Protein AF-A0A9P0JGW0-F1 (afdb_monomer)

Radius of gyration: 42.14 Å; Cα contacts (8 Å, |Δi|>4): 45; chains: 1; bounding box: 83×79×121 Å

Secondary structure (DSSP, 8-state):
-HHHHHHHHHHHHHHHHHHHHHHHHHHHHHHHHHHHHHHHHHHHHHHHHHHHHHHHHHHHHHHHHHHHHHHHHHHHHHHTT---------------------------HHHHHHHHHHHHHHHHHHHHHHHHHTHHHHHHHHTSPPPP-------HHHHHHHHHHHHHHHHHHHHHH------GGGSPTT-HHHHHHHHHHHHHHHHHHHHHHHHHHHHHHHHHHHHHSTTSEEE-SS-EEE-HHHHHHHH--SPP--------GGGS-TT-----------HHHHHHHHHHHH-

Nearest PDB structures (foldseek):
  6znl-assembly1_Z  TM=7.408E-01  e=7.558E-07  Sus scrofa
  8ptk-assembly1_T  TM=5.689E-01  e=4.747E-07  Sus scrofa
  6zmw-assembly1_y  TM=1.359E-01  e=2.879E+00  Homo sapiens

Organism: Acanthoscelides obtectus (NCBI:txid200917)

Foldseek 3Di:
DVVVVVVVVVVVVVVVVVVVVVVVVVVVVVVVVVVVVVVVVVVVVVVVVVVVVVVVVVVVVVVVVVVVVVVVVVVVVVVVPDDDDDDDDDDDDDDDDDDDDPPPPPCDVVVVVVVVVVVVVVVVVVVVVVCVVCVVVVVVVVPDDDDDDDDPDDDVLVVVLVVLVVVLVVLVVCLVVDDDDQPPVPDDPPCVVVSVVVVVVVSVVSVVVSVVSVVVSVVVVLQVVQVPDVPQWDDDPPDIDGDPVNVVCVVPVDQDQPDDDDDDPVPDDPPDDDDDDDDDDDPVVVVVVVVVVVD

Solvent-accessible surface area (backbone atoms only — not comparable to full-atom values): 18185 Å² total; per-residue (Å²): 123,62,72,65,49,54,53,49,51,52,51,50,53,51,53,51,52,55,48,51,54,49,50,52,53,49,51,52,50,49,51,54,50,52,51,50,50,55,52,50,51,51,56,50,51,56,51,50,52,50,52,51,50,51,50,55,50,52,52,50,53,51,49,51,52,55,50,53,50,53,53,51,54,55,53,54,62,63,66,68,74,65,92,78,89,82,86,80,88,83,88,80,83,87,88,82,91,83,91,85,74,86,77,78,70,70,82,47,69,65,57,56,52,48,52,54,49,50,51,51,51,50,51,51,52,53,50,52,52,52,49,60,73,42,38,67,61,49,52,58,55,67,73,47,81,81,78,85,83,85,77,87,72,85,52,66,70,57,53,50,52,51,50,53,51,51,52,51,51,49,52,51,49,50,59,74,71,50,87,81,76,74,70,66,91,77,49,60,91,91,44,57,69,58,49,50,54,49,47,55,49,52,51,51,51,50,52,50,52,52,50,50,53,50,54,53,50,52,51,52,52,52,54,55,51,34,72,70,37,83,86,24,52,43,87,50,100,88,54,77,41,65,30,74,66,42,54,49,50,70,73,56,76,64,88,78,88,87,80,84,84,86,78,65,75,86,79,49,63,98,87,66,77,95,73,92,76,90,80,88,71,55,71,70,58,48,51,51,51,52,54,66,72,74,106

Sequence (295 aa):
MTIRKELAEKKLGNVNKDYELTIEKLQRKLEEAHNNYKKKEKEFEETLDHLQTDIDSLENEKGEMKEKLKLLSKKAQIEVSLPKSISGSQLSSLQSIGPTLPAVVKDSPLLMQEIDNLKRLFHQERNERIKLQNQKVKEQLDTLTPLPSFKNDRDEVLENLFKEGATLKKEILSALTKSSFPPMYKVKPGNGAEAWRRHFLEERDRILSLKLKAVQFQAKVAAETIKRKRGGKIEADFTIFPTKEMAKALTETKSVKVGYLKIPKSCLPTNEKPRIVNLELDFENLQKILKTLLQ

Structure (mmCIF, N/CA/C/O backbone):
data_AF-A0A9P0JGW0-F1
#
_entry.id   AF-A0A9P0JGW0-F1
#
loop_
_atom_site.group_PDB
_atom_site.id
_atom_site.type_symbol
_atom_site.label_atom_id
_atom_site.label_alt_id
_atom_site.label_comp_id
_atom_site.label_asym_id
_atom_site.label_entity_id
_atom_site.label_seq_id
_atom_site.pdbx_PDB_ins_code
_atom_site.Cartn_x
_atom_site.Cartn_y
_atom_site.Cartn_z
_atom_site.occupancy
_atom_site.B_iso_or_equiv
_atom_site.auth_seq_id
_atom_site.auth_comp_id
_atom_site.auth_asym_id
_atom_site.auth_atom_id
_atom_site.pdbx_PDB_model_num
ATOM 1 N N . MET A 1 1 ? 5.425 49.036 -23.390 1.00 60.50 1 MET A N 1
ATOM 2 C CA . MET A 1 1 ? 5.816 47.829 -22.617 1.00 60.50 1 MET A CA 1
ATOM 3 C C . MET A 1 1 ? 5.985 48.077 -21.110 1.00 60.50 1 MET A C 1
ATOM 5 O O . MET A 1 1 ? 6.085 47.111 -20.370 1.00 60.50 1 MET A O 1
ATOM 9 N N . THR A 1 2 ? 5.944 49.323 -20.629 1.00 66.81 2 THR A N 1
ATOM 10 C CA . THR A 1 2 ? 6.126 49.713 -19.214 1.00 66.81 2 THR A CA 1
ATOM 11 C C . THR A 1 2 ? 4.948 49.344 -18.303 1.00 66.81 2 THR A C 1
ATOM 13 O O . THR A 1 2 ? 5.150 48.704 -17.281 1.00 66.81 2 THR A O 1
ATOM 16 N N . ILE A 1 3 ? 3.708 49.591 -18.733 1.00 72.31 3 ILE A N 1
ATOM 17 C CA . ILE A 1 3 ? 2.492 49.337 -17.926 1.00 72.31 3 ILE A CA 1
ATOM 18 C C . ILE A 1 3 ? 2.330 47.852 -17.543 1.00 72.31 3 ILE A C 1
ATOM 20 O O . ILE A 1 3 ? 1.896 47.511 -16.445 1.00 72.31 3 ILE A O 1
ATOM 24 N N . ARG A 1 4 ? 2.702 46.931 -18.443 1.00 76.75 4 ARG A N 1
ATOM 25 C CA . ARG A 1 4 ? 2.646 45.484 -18.162 1.00 76.75 4 ARG A CA 1
ATOM 26 C C . ARG A 1 4 ? 3.710 45.051 -17.149 1.00 76.75 4 ARG A C 1
ATOM 28 O O . ARG A 1 4 ? 3.446 44.143 -16.367 1.00 76.75 4 ARG A O 1
ATOM 35 N N . LYS A 1 5 ? 4.877 45.702 -17.163 1.00 82.19 5 LYS A N 1
ATOM 36 C CA . LYS A 1 5 ? 5.959 45.481 -16.197 1.00 82.19 5 LYS A CA 1
ATOM 37 C C . LYS A 1 5 ? 5.552 45.990 -14.811 1.00 82.19 5 LYS A C 1
ATOM 39 O O . LYS A 1 5 ? 5.624 45.225 -13.860 1.00 82.19 5 LYS A O 1
ATOM 44 N N . GLU A 1 6 ? 5.001 47.198 -14.719 1.00 80.06 6 GLU A N 1
ATOM 45 C CA . GLU A 1 6 ? 4.502 47.771 -13.457 1.00 80.06 6 GLU A CA 1
ATOM 46 C C . GLU A 1 6 ? 3.375 46.930 -12.832 1.00 80.06 6 GLU A C 1
ATOM 48 O O . GLU A 1 6 ? 3.353 46.703 -11.623 1.00 80.06 6 GLU A O 1
ATOM 53 N N . LEU A 1 7 ? 2.454 46.396 -13.646 1.00 84.62 7 LEU A N 1
ATOM 54 C CA . LEU A 1 7 ? 1.398 45.505 -13.154 1.00 84.62 7 LEU A CA 1
ATOM 55 C C . LEU A 1 7 ? 1.961 44.175 -12.629 1.00 84.62 7 LEU A C 1
ATOM 57 O O . LEU A 1 7 ? 1.452 43.640 -11.643 1.00 84.62 7 LEU A O 1
ATOM 61 N N . ALA A 1 8 ? 2.993 43.634 -13.283 1.00 83.12 8 ALA A N 1
ATOM 62 C CA . ALA A 1 8 ? 3.671 42.423 -12.834 1.00 83.12 8 ALA A CA 1
ATOM 63 C C . ALA A 1 8 ? 4.448 42.663 -11.530 1.00 83.12 8 ALA A C 1
ATOM 65 O O . ALA A 1 8 ? 4.333 41.858 -10.610 1.00 83.12 8 ALA A O 1
ATOM 66 N N . GLU A 1 9 ? 5.151 43.791 -11.409 1.00 86.06 9 GLU A N 1
ATOM 67 C CA . GLU A 1 9 ? 5.861 44.196 -10.188 1.00 86.06 9 GLU A CA 1
ATOM 68 C C . GLU A 1 9 ? 4.894 44.424 -9.019 1.00 86.06 9 GLU A C 1
ATOM 70 O O . GLU A 1 9 ? 5.131 43.931 -7.918 1.00 86.06 9 GLU A O 1
ATOM 75 N N . LYS A 1 10 ? 3.745 45.070 -9.257 1.00 89.94 10 LYS A N 1
ATOM 76 C CA . LYS A 1 10 ? 2.705 45.247 -8.232 1.00 89.94 10 LYS A CA 1
ATOM 77 C C . LYS A 1 10 ? 2.092 43.916 -7.787 1.00 89.94 10 LYS A C 1
ATOM 79 O O . LYS A 1 10 ? 1.864 43.716 -6.596 1.00 89.94 10 LYS A O 1
ATOM 84 N N . LYS A 1 11 ? 1.836 42.990 -8.721 1.00 89.56 11 LYS A N 1
ATOM 85 C CA . LYS A 1 11 ? 1.359 41.636 -8.388 1.00 89.56 11 LYS A CA 1
ATOM 86 C C . LYS A 1 11 ? 2.400 40.860 -7.586 1.00 89.56 11 LYS A C 1
ATOM 88 O O . LYS A 1 11 ? 2.036 40.239 -6.595 1.00 89.56 11 LYS A O 1
ATOM 93 N N . LEU A 1 12 ? 3.671 40.935 -7.975 1.00 89.69 12 LEU A N 1
ATOM 94 C CA . LEU A 1 12 ? 4.770 40.303 -7.250 1.00 89.69 12 LEU A CA 1
ATOM 95 C C . LEU A 1 12 ? 4.908 40.876 -5.833 1.00 89.69 12 LEU A C 1
ATOM 97 O O . LEU A 1 12 ? 5.027 40.113 -4.881 1.00 89.69 12 LEU A O 1
ATOM 101 N N . GLY A 1 13 ? 4.808 42.199 -5.680 1.00 90.38 13 GLY A N 1
ATOM 102 C CA . GLY A 1 13 ? 4.841 42.863 -4.377 1.00 90.38 13 GLY A CA 1
ATOM 103 C C . GLY A 1 13 ? 3.677 42.466 -3.466 1.00 90.38 13 GLY A C 1
ATOM 104 O O . GLY A 1 13 ? 3.885 42.250 -2.276 1.00 90.38 13 GLY A O 1
ATOM 105 N N . ASN A 1 14 ? 2.464 42.318 -4.009 1.00 91.00 14 ASN A N 1
ATOM 106 C CA . ASN A 1 14 ? 1.316 41.830 -3.238 1.00 91.00 14 ASN A CA 1
ATOM 107 C C . ASN A 1 14 ? 1.497 40.369 -2.811 1.00 91.00 14 ASN A C 1
ATOM 109 O O . ASN A 1 14 ? 1.306 40.052 -1.645 1.00 91.00 14 ASN A O 1
ATOM 113 N N . VAL A 1 15 ? 1.935 39.506 -3.731 1.00 91.56 15 VAL A N 1
ATOM 114 C CA . VAL A 1 15 ? 2.208 38.095 -3.431 1.00 91.56 15 VAL A CA 1
ATOM 115 C C . VAL A 1 15 ? 3.302 37.959 -2.365 1.00 91.56 15 VAL A C 1
ATOM 117 O O . VAL A 1 15 ? 3.180 37.124 -1.475 1.00 91.56 15 VAL A O 1
ATOM 120 N N . ASN A 1 16 ? 4.339 38.801 -2.399 1.00 92.69 16 ASN A N 1
ATOM 121 C CA . ASN A 1 16 ? 5.388 38.789 -1.379 1.00 92.69 16 ASN A CA 1
ATOM 122 C C . ASN A 1 16 ? 4.851 39.177 0.009 1.00 92.69 16 ASN A C 1
ATOM 124 O O . ASN A 1 16 ? 5.151 38.502 0.987 1.00 92.69 16 ASN A O 1
ATOM 128 N N . LYS A 1 17 ? 3.992 40.202 0.087 1.00 95.25 17 LYS A N 1
ATOM 129 C CA . LYS A 1 17 ? 3.321 40.592 1.340 1.00 95.25 17 LYS A CA 1
ATOM 130 C C . LYS A 1 17 ? 2.411 39.487 1.878 1.00 95.25 17 LYS A C 1
ATOM 132 O O . LYS A 1 17 ? 2.403 39.233 3.078 1.00 95.25 17 LYS A O 1
ATOM 137 N N . ASP A 1 18 ? 1.672 38.805 1.004 1.00 94.06 18 ASP A N 1
ATOM 138 C CA . ASP A 1 18 ? 0.819 37.679 1.401 1.00 94.06 18 ASP A CA 1
ATOM 139 C C . ASP A 1 18 ? 1.652 36.509 1.954 1.00 94.06 18 ASP A C 1
ATOM 141 O O . ASP A 1 18 ? 1.255 35.865 2.933 1.00 94.06 18 ASP A O 1
ATOM 145 N N . TYR A 1 19 ? 2.832 36.256 1.374 1.00 95.44 19 TYR A N 1
ATOM 146 C CA . TYR A 1 19 ? 3.777 35.276 1.910 1.00 95.44 19 TYR A CA 1
ATOM 147 C C . TYR A 1 19 ? 4.349 35.699 3.263 1.00 95.44 19 TYR A C 1
ATOM 149 O O . TYR A 1 19 ? 4.350 34.877 4.177 1.00 95.44 19 TYR A O 1
ATOM 157 N N . GLU A 1 20 ? 4.762 36.956 3.432 1.00 95.50 20 GLU A N 1
ATOM 158 C CA . GLU A 1 20 ? 5.252 37.481 4.717 1.00 95.50 20 GLU A CA 1
ATOM 159 C C . GLU A 1 20 ? 4.193 37.343 5.824 1.00 95.50 20 GLU A C 1
ATOM 161 O O . GLU A 1 20 ? 4.477 36.777 6.879 1.00 95.50 20 GLU A O 1
ATOM 166 N N . LEU A 1 21 ? 2.938 37.719 5.550 1.00 95.19 21 LEU A N 1
ATOM 167 C CA . LEU A 1 21 ? 1.820 37.547 6.489 1.00 95.19 21 LEU A CA 1
ATOM 168 C C . LEU A 1 21 ? 1.542 36.075 6.821 1.00 95.19 21 LEU A C 1
ATOM 170 O O . LEU A 1 21 ? 1.105 35.739 7.925 1.00 95.19 21 LEU A O 1
ATOM 174 N N . THR A 1 22 ? 1.746 35.176 5.859 1.00 95.44 22 THR A N 1
ATOM 175 C CA . THR A 1 22 ? 1.568 33.736 6.077 1.00 95.44 22 THR A CA 1
ATOM 176 C C . THR A 1 22 ? 2.695 33.172 6.936 1.00 95.44 22 THR A C 1
ATOM 178 O O . THR A 1 22 ? 2.426 32.375 7.835 1.00 95.44 22 THR A O 1
ATOM 181 N N . ILE A 1 23 ? 3.934 33.610 6.704 1.00 96.50 23 ILE A N 1
ATOM 182 C CA . ILE A 1 23 ? 5.100 33.243 7.513 1.00 96.50 23 ILE A CA 1
ATOM 183 C C . ILE A 1 23 ? 4.896 33.701 8.957 1.00 96.50 23 ILE A C 1
ATOM 185 O O . ILE A 1 23 ? 5.041 32.886 9.863 1.00 96.50 23 ILE A O 1
ATOM 189 N N . GLU A 1 24 ? 4.470 34.944 9.176 1.00 96.75 24 GLU A N 1
ATOM 190 C CA . GLU A 1 24 ? 4.214 35.482 10.517 1.00 96.75 24 GLU A CA 1
ATOM 191 C C . GLU A 1 24 ? 3.112 34.692 11.249 1.00 96.75 24 GLU A C 1
ATOM 193 O O . GLU A 1 24 ? 3.273 34.282 12.400 1.00 96.75 24 GLU A O 1
ATOM 198 N N . LYS A 1 25 ? 2.009 34.363 10.559 1.00 96.69 25 LYS A N 1
ATOM 199 C CA . LYS A 1 25 ? 0.947 33.504 11.119 1.00 96.69 25 LYS A CA 1
ATOM 200 C C . LYS A 1 25 ? 1.446 32.104 11.468 1.00 96.69 25 LYS A C 1
ATOM 202 O O . LYS A 1 25 ? 1.011 31.539 12.472 1.00 96.69 25 LYS A O 1
ATOM 207 N N . LEU A 1 26 ? 2.304 31.519 10.633 1.00 94.69 26 LEU A N 1
ATOM 208 C CA . LEU A 1 26 ? 2.885 30.202 10.888 1.00 94.69 26 LEU A CA 1
ATOM 209 C C . LEU A 1 26 ? 3.859 30.243 12.067 1.00 94.69 26 LEU A C 1
ATOM 211 O O . LEU A 1 26 ? 3.804 29.349 12.907 1.00 94.69 26 LEU A O 1
ATOM 215 N N . GLN A 1 27 ? 4.678 31.289 12.176 1.00 96.06 27 GLN A N 1
ATOM 216 C CA . GLN A 1 27 ? 5.569 31.507 13.316 1.00 96.06 27 GLN A CA 1
ATOM 217 C C . GLN A 1 27 ? 4.780 31.643 14.620 1.00 96.06 27 GLN A C 1
ATOM 219 O O . GLN A 1 27 ? 5.085 30.940 15.581 1.00 96.06 27 GLN A O 1
ATOM 224 N N . ARG A 1 28 ? 3.698 32.434 14.633 1.00 96.69 28 ARG A N 1
ATOM 225 C CA . ARG A 1 28 ? 2.843 32.573 15.821 1.00 96.69 28 ARG A CA 1
ATOM 226 C C . ARG A 1 28 ? 2.204 31.248 16.236 1.00 96.69 28 ARG A C 1
ATOM 228 O O . ARG A 1 28 ? 2.213 30.899 17.409 1.00 96.69 28 ARG A O 1
ATOM 235 N N . LYS A 1 29 ? 1.693 30.469 15.274 1.00 95.94 29 LYS A N 1
ATOM 236 C CA . LYS A 1 29 ? 1.138 29.131 15.548 1.00 95.94 29 LYS A CA 1
ATOM 237 C C . LYS A 1 29 ? 2.186 28.159 16.086 1.00 95.94 29 LYS A C 1
ATOM 239 O O . LYS A 1 29 ? 1.859 27.329 16.929 1.00 95.94 29 LYS A O 1
ATOM 244 N N . LEU A 1 30 ? 3.419 28.240 15.588 1.00 95.56 30 LEU A N 1
ATOM 245 C CA . LEU A 1 30 ? 4.530 27.422 16.068 1.00 95.56 30 LEU A CA 1
ATOM 246 C C . LEU A 1 30 ? 4.854 27.772 17.523 1.00 95.56 30 LEU A C 1
ATOM 248 O O . LEU A 1 30 ? 4.961 26.873 18.354 1.00 95.56 30 LEU A O 1
ATOM 252 N N . GLU A 1 31 ? 4.938 29.060 17.844 1.00 96.81 31 GLU 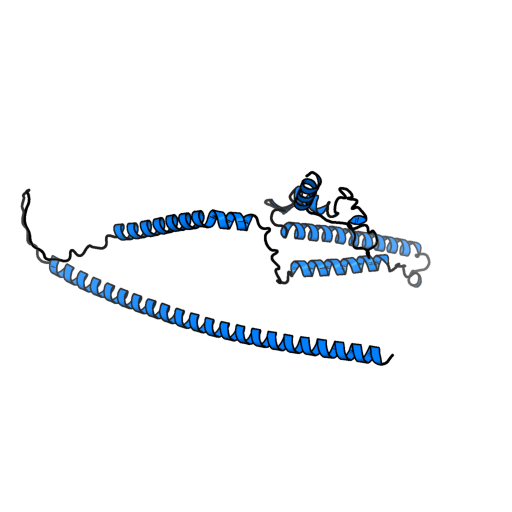A N 1
ATOM 253 C CA . GLU A 1 31 ? 5.203 29.535 19.203 1.00 96.81 31 GLU A CA 1
ATOM 254 C C . GLU A 1 31 ? 4.070 29.173 20.178 1.00 96.81 31 GLU A C 1
ATOM 256 O O . GLU A 1 31 ? 4.333 28.636 21.256 1.00 96.81 31 GLU A O 1
ATOM 261 N N . GLU A 1 32 ? 2.807 29.354 19.774 1.00 96.44 32 GLU A N 1
ATOM 262 C CA . GLU A 1 32 ? 1.627 28.920 20.536 1.00 96.44 32 GLU A CA 1
ATOM 263 C C . GLU A 1 32 ? 1.656 27.403 20.807 1.00 96.44 32 GLU A C 1
ATOM 265 O O . GLU A 1 32 ? 1.433 26.964 21.939 1.00 96.44 32 GLU A O 1
ATOM 270 N N . ALA A 1 33 ? 1.972 26.587 19.794 1.00 95.00 33 ALA A N 1
ATOM 271 C CA . ALA A 1 33 ? 2.080 25.138 19.948 1.00 95.00 33 ALA A CA 1
ATOM 272 C C . ALA A 1 33 ? 3.220 24.753 20.901 1.00 95.00 33 ALA A C 1
ATOM 274 O O . ALA A 1 33 ? 3.023 23.930 21.793 1.00 95.00 33 ALA A O 1
ATOM 275 N N . HIS A 1 34 ? 4.389 25.377 20.760 1.00 95.94 34 HIS A N 1
ATOM 276 C CA . HIS A 1 34 ? 5.542 25.128 21.621 1.00 95.94 34 HIS A CA 1
ATOM 277 C C . HIS A 1 34 ? 5.258 25.496 23.086 1.00 95.94 34 HIS A C 1
ATOM 279 O O . HIS A 1 34 ? 5.626 24.756 23.999 1.00 95.94 34 HIS A O 1
ATOM 285 N N . ASN A 1 35 ? 4.545 26.599 23.325 1.00 95.88 35 ASN A N 1
ATOM 286 C CA . ASN A 1 35 ? 4.135 26.989 24.671 1.00 95.88 35 ASN A CA 1
ATOM 287 C C . ASN A 1 35 ? 3.106 26.010 25.269 1.00 95.88 35 ASN A C 1
ATOM 289 O O . ASN A 1 35 ? 3.204 25.641 26.439 1.00 95.88 35 ASN A O 1
ATOM 293 N N . ASN A 1 36 ? 2.162 25.523 24.456 1.00 95.50 36 ASN A N 1
ATOM 294 C CA . ASN A 1 36 ? 1.217 24.486 24.877 1.00 95.50 36 ASN A CA 1
ATOM 295 C C . ASN A 1 36 ? 1.920 23.172 25.242 1.00 95.50 36 ASN A C 1
ATOM 297 O O . ASN A 1 36 ? 1.545 22.548 26.234 1.00 95.50 36 ASN A O 1
ATOM 301 N N . TYR A 1 37 ? 2.946 22.768 24.484 1.00 95.75 37 TYR A N 1
ATOM 302 C CA . TYR A 1 37 ? 3.745 21.584 24.808 1.00 95.75 37 TYR A CA 1
ATOM 303 C C . TYR A 1 37 ? 4.456 21.731 26.152 1.00 95.75 37 TYR A C 1
ATOM 305 O O . TYR A 1 37 ? 4.307 20.853 26.995 1.00 95.75 37 TYR A O 1
ATOM 313 N N . LYS A 1 38 ? 5.125 22.863 26.398 1.00 96.81 38 LYS A N 1
ATOM 314 C CA . LYS A 1 38 ? 5.777 23.136 27.691 1.00 96.81 38 LYS A CA 1
ATOM 315 C C . LYS A 1 38 ? 4.799 23.132 28.861 1.00 96.81 38 LYS A C 1
ATOM 317 O O . LYS A 1 38 ? 5.098 22.599 29.925 1.00 96.81 38 LYS A O 1
ATOM 322 N N . LYS A 1 39 ? 3.612 23.715 28.675 1.00 97.69 39 LYS A N 1
ATOM 323 C CA . LYS A 1 39 ? 2.571 23.689 29.706 1.00 97.69 39 LYS A CA 1
ATOM 324 C C . LYS A 1 39 ? 2.116 22.256 29.993 1.00 97.69 39 LYS A C 1
ATOM 326 O O . LYS A 1 39 ? 1.977 21.890 31.154 1.00 97.69 39 LYS A O 1
ATOM 331 N N . LYS A 1 40 ? 1.917 21.447 28.949 1.00 97.62 40 LYS A N 1
ATOM 332 C CA . LYS A 1 40 ? 1.541 20.037 29.094 1.00 97.62 40 LYS A CA 1
ATOM 333 C C . LYS A 1 40 ? 2.625 19.205 29.768 1.00 97.62 40 LYS A C 1
ATOM 335 O O . LYS A 1 40 ? 2.292 18.379 30.603 1.00 97.62 40 LYS A O 1
ATOM 340 N N . GLU A 1 41 ? 3.886 19.438 29.430 1.00 96.31 41 GLU A N 1
ATOM 341 C CA . GLU A 1 41 ? 5.038 18.803 30.074 1.00 96.31 41 GLU A CA 1
ATOM 342 C C . GLU A 1 41 ? 5.045 19.080 31.583 1.00 96.31 41 GLU A C 1
ATOM 344 O O . GLU A 1 41 ? 5.066 18.135 32.366 1.00 96.31 41 GLU A O 1
ATOM 349 N N . LYS A 1 42 ? 4.850 20.341 31.993 1.00 97.62 42 LYS A N 1
ATOM 350 C CA . LYS A 1 42 ? 4.730 20.714 33.412 1.00 97.62 42 LYS A CA 1
ATOM 351 C C . LYS A 1 42 ? 3.541 20.046 34.112 1.00 97.62 42 LYS A C 1
ATOM 353 O O . LYS A 1 42 ? 3.679 19.569 35.229 1.00 97.62 42 LYS A O 1
ATOM 358 N N . GLU A 1 43 ? 2.377 19.982 33.458 1.00 96.69 43 GLU A N 1
ATOM 359 C CA . GLU A 1 43 ? 1.196 19.285 34.002 1.00 96.69 43 GLU A CA 1
ATOM 360 C C . GLU A 1 43 ? 1.461 17.778 34.202 1.00 96.69 43 GLU A C 1
ATOM 362 O O . GLU A 1 43 ? 0.968 17.181 35.163 1.00 96.69 43 GLU A O 1
ATOM 367 N N . PHE A 1 44 ? 2.237 17.149 33.311 1.00 97.44 44 PHE A N 1
ATOM 368 C CA . PHE A 1 44 ? 2.628 15.746 33.458 1.00 97.44 44 PHE A CA 1
ATOM 369 C C . PHE A 1 44 ? 3.641 15.540 34.584 1.00 97.44 44 PHE A C 1
ATOM 371 O O . PHE A 1 44 ? 3.476 14.590 35.343 1.00 97.44 44 PHE A O 1
ATOM 378 N N . GLU A 1 45 ? 4.633 16.420 34.724 1.00 97.25 45 GLU A N 1
ATOM 379 C CA . GLU A 1 45 ? 5.581 16.386 35.846 1.00 97.25 45 GLU A CA 1
ATOM 380 C C . GLU A 1 45 ? 4.859 16.531 37.193 1.00 97.25 45 GLU A C 1
ATOM 382 O O . GLU A 1 45 ? 5.042 15.696 38.071 1.00 97.25 45 GLU A O 1
ATOM 387 N N . GLU A 1 46 ? 3.944 17.496 37.326 1.00 96.88 46 GLU A N 1
ATOM 388 C CA . GLU A 1 46 ? 3.137 17.679 38.546 1.00 96.88 46 GLU A CA 1
ATOM 389 C C . GLU A 1 46 ? 2.282 16.439 38.865 1.00 96.88 46 GLU A C 1
ATOM 391 O O . GLU A 1 46 ? 2.141 16.044 40.024 1.00 96.88 46 GLU A O 1
ATOM 396 N N . THR A 1 47 ? 1.724 15.790 37.836 1.00 97.25 47 THR A N 1
ATOM 397 C CA . THR A 1 47 ? 0.947 14.553 38.012 1.00 97.25 47 THR A CA 1
ATOM 398 C C . THR A 1 47 ? 1.841 13.390 38.449 1.00 97.25 47 THR A C 1
ATOM 400 O O . THR A 1 47 ? 1.429 12.581 39.279 1.00 97.25 47 THR A O 1
ATOM 403 N N . LEU A 1 48 ? 3.058 13.294 37.909 1.00 97.50 48 LEU A N 1
ATOM 404 C CA . LEU A 1 48 ? 4.035 12.282 38.312 1.00 97.50 48 LEU A CA 1
ATOM 405 C C . LEU A 1 48 ? 4.481 12.483 39.764 1.00 97.50 48 LEU A C 1
ATOM 407 O O . LEU A 1 48 ? 4.505 11.509 40.513 1.00 97.50 48 LEU A O 1
ATOM 411 N N . ASP A 1 49 ? 4.739 13.723 40.180 1.00 97.62 49 ASP A N 1
ATOM 412 C CA . ASP A 1 49 ? 5.100 14.053 41.564 1.00 97.62 49 ASP A CA 1
ATOM 413 C C . ASP A 1 49 ? 3.975 13.703 42.549 1.00 97.62 49 ASP A C 1
ATOM 415 O O . ASP A 1 49 ? 4.229 13.136 43.617 1.00 97.62 49 ASP A O 1
ATOM 419 N N . HIS A 1 50 ? 2.715 13.975 42.186 1.00 97.31 50 HIS A N 1
ATOM 420 C CA . HIS A 1 50 ? 1.566 13.569 43.000 1.00 97.31 50 HIS A CA 1
ATOM 421 C C . HIS A 1 50 ? 1.493 12.045 43.144 1.00 97.31 50 HIS A C 1
ATOM 423 O O . HIS A 1 50 ? 1.323 11.533 44.248 1.00 97.31 50 HIS A O 1
ATOM 429 N N . LEU A 1 51 ? 1.653 11.305 42.044 1.00 97.19 51 LEU A N 1
ATOM 430 C CA . LEU A 1 51 ? 1.625 9.841 42.077 1.00 97.19 51 LEU A CA 1
ATOM 431 C C . LEU A 1 51 ? 2.779 9.264 42.900 1.00 97.19 51 LEU A C 1
ATOM 433 O O . LEU A 1 51 ? 2.583 8.281 43.610 1.00 97.19 51 LEU A O 1
ATOM 437 N N . GLN A 1 52 ? 3.963 9.871 42.838 1.00 96.81 52 GLN A N 1
ATOM 438 C CA . GLN A 1 52 ? 5.100 9.449 43.650 1.00 96.81 52 GLN A CA 1
ATOM 439 C C . GLN A 1 52 ? 4.838 9.692 45.142 1.00 96.81 52 GLN A C 1
ATOM 441 O O . GLN A 1 52 ? 5.097 8.815 45.961 1.00 96.81 52 GLN A O 1
ATOM 446 N N . THR A 1 53 ? 4.239 10.836 45.480 1.00 97.12 53 THR A N 1
ATOM 447 C CA . THR A 1 53 ? 3.822 11.149 46.855 1.00 97.12 53 THR A CA 1
ATOM 448 C C . THR A 1 53 ? 2.798 10.133 47.375 1.00 97.12 53 THR A C 1
ATOM 450 O O . THR A 1 53 ? 2.909 9.666 48.510 1.00 97.12 53 THR A O 1
ATOM 453 N N . ASP A 1 54 ? 1.830 9.740 46.542 1.00 96.75 54 ASP A N 1
ATOM 454 C CA . ASP A 1 54 ? 0.844 8.712 46.893 1.00 96.75 54 ASP A CA 1
ATOM 455 C C . ASP A 1 54 ? 1.503 7.340 47.111 1.00 96.75 54 ASP A C 1
ATOM 457 O O . ASP A 1 54 ? 1.138 6.623 48.046 1.00 96.75 54 ASP A O 1
ATOM 461 N N . ILE A 1 55 ? 2.489 6.972 46.282 1.00 96.56 55 ILE A N 1
ATOM 462 C CA . ILE A 1 55 ? 3.264 5.733 46.449 1.00 96.56 55 ILE A CA 1
ATOM 463 C C . ILE A 1 55 ? 3.975 5.738 47.801 1.00 96.56 55 ILE A C 1
ATOM 465 O O . ILE A 1 55 ? 3.805 4.794 48.573 1.00 96.56 55 ILE A O 1
ATOM 469 N N . ASP A 1 56 ? 4.709 6.804 48.115 1.00 96.56 56 ASP A N 1
ATOM 470 C CA . ASP A 1 56 ? 5.462 6.910 49.365 1.00 96.56 56 ASP A CA 1
ATOM 471 C C . ASP A 1 56 ? 4.526 6.861 50.592 1.00 96.56 56 ASP A C 1
ATOM 473 O O . ASP A 1 56 ? 4.813 6.170 51.576 1.00 96.56 56 ASP A O 1
ATOM 477 N N . SER A 1 57 ? 3.358 7.517 50.523 1.00 96.88 57 SER A N 1
ATOM 478 C CA . SER A 1 57 ? 2.324 7.448 51.568 1.00 96.88 57 SER A CA 1
ATOM 479 C C . SER A 1 57 ? 1.817 6.019 51.775 1.00 96.88 57 SER A C 1
ATOM 481 O O . SER A 1 57 ? 1.766 5.527 52.906 1.00 96.88 57 SER A O 1
ATOM 483 N N . LEU A 1 58 ? 1.484 5.317 50.687 1.00 95.06 58 LEU A N 1
ATOM 484 C CA . LEU A 1 58 ? 1.000 3.935 50.742 1.00 95.06 58 LEU A CA 1
ATOM 485 C C . LEU A 1 58 ? 2.074 2.967 51.254 1.00 95.06 58 LEU A C 1
ATOM 487 O O . LEU A 1 58 ? 1.765 2.014 51.976 1.00 95.06 58 LEU A O 1
ATOM 491 N N . GLU A 1 59 ? 3.339 3.189 50.902 1.00 94.44 59 GLU A N 1
ATOM 492 C CA . GLU A 1 59 ? 4.461 2.413 51.426 1.00 94.44 59 GLU A CA 1
ATOM 493 C C . GLU A 1 59 ? 4.649 2.630 52.930 1.00 94.44 59 GLU A C 1
ATOM 495 O O . GLU A 1 59 ? 4.853 1.650 53.661 1.00 94.44 59 GLU A O 1
ATOM 500 N N . ASN A 1 60 ? 4.499 3.870 53.407 1.00 94.25 60 ASN A N 1
ATOM 501 C CA . ASN A 1 60 ? 4.524 4.178 54.833 1.00 94.25 60 ASN A CA 1
ATOM 502 C C . ASN A 1 60 ? 3.359 3.504 55.579 1.00 94.25 60 ASN A C 1
ATOM 504 O O . ASN A 1 60 ? 3.591 2.769 56.542 1.00 94.25 60 ASN A O 1
ATOM 508 N N . GLU A 1 61 ? 2.120 3.646 55.096 1.00 94.12 61 GLU A N 1
ATOM 509 C CA . GLU A 1 61 ? 0.938 3.005 55.696 1.00 94.12 61 GLU A CA 1
ATOM 510 C C . GLU A 1 61 ? 1.076 1.476 55.747 1.00 94.12 61 GLU A C 1
ATOM 512 O O . GLU A 1 61 ? 0.784 0.828 56.760 1.00 94.12 61 GLU A O 1
ATOM 517 N N . LYS A 1 62 ? 1.591 0.872 54.672 1.00 94.44 62 LYS A N 1
ATOM 518 C CA . LYS A 1 62 ? 1.899 -0.562 54.621 1.00 94.44 62 LYS A CA 1
ATOM 519 C C . LYS A 1 62 ? 2.960 -0.951 55.653 1.00 94.44 62 LYS A C 1
ATOM 521 O O . LYS A 1 62 ? 2.851 -2.019 56.269 1.00 94.44 62 LYS A O 1
ATOM 526 N N . GLY A 1 63 ? 3.985 -0.120 55.838 1.00 91.19 63 GLY A N 1
ATOM 527 C CA . GLY A 1 63 ? 5.017 -0.283 56.862 1.00 91.19 63 GLY A CA 1
ATOM 528 C C . GLY A 1 63 ? 4.431 -0.281 58.274 1.00 91.19 63 GLY A C 1
ATOM 529 O O . GLY A 1 63 ? 4.637 -1.240 59.026 1.00 91.19 63 GLY A O 1
ATOM 530 N N . GLU A 1 64 ? 3.621 0.728 58.594 1.00 92.56 64 GLU A N 1
ATOM 531 C CA . GLU A 1 64 ? 2.933 0.855 59.882 1.00 92.56 64 GLU A CA 1
ATOM 532 C C . GLU A 1 64 ? 2.008 -0.333 60.164 1.00 92.56 64 GLU A C 1
ATOM 534 O O . GLU A 1 64 ? 2.001 -0.889 61.265 1.00 92.56 64 GLU A O 1
ATOM 539 N N . MET A 1 65 ? 1.241 -0.777 59.166 1.00 90.75 65 MET A N 1
ATOM 540 C CA . MET A 1 65 ? 0.352 -1.932 59.306 1.00 90.75 65 MET A CA 1
ATOM 541 C C . MET A 1 65 ? 1.131 -3.225 59.556 1.00 90.75 65 MET A C 1
ATOM 543 O O . MET A 1 65 ? 0.728 -4.049 60.384 1.00 90.75 65 MET A O 1
ATOM 547 N N . LYS A 1 66 ? 2.285 -3.396 58.903 1.00 92.88 66 LYS A N 1
ATOM 548 C CA . LYS A 1 66 ? 3.184 -4.531 59.147 1.00 92.88 66 LYS A CA 1
ATOM 549 C C . LYS A 1 66 ? 3.762 -4.501 60.564 1.00 92.88 66 LYS A C 1
ATOM 551 O O . LYS A 1 66 ? 3.920 -5.561 61.174 1.00 92.88 66 LYS A O 1
ATOM 556 N N . GLU A 1 67 ? 4.071 -3.325 61.101 1.00 89.31 67 GLU A N 1
ATOM 557 C CA . GLU A 1 67 ? 4.529 -3.172 62.485 1.00 89.31 67 GLU A CA 1
ATOM 558 C C . GLU A 1 67 ? 3.412 -3.470 63.495 1.00 89.31 67 GLU A C 1
ATOM 560 O O . GLU A 1 67 ? 3.606 -4.300 64.389 1.00 89.31 67 GLU A O 1
ATOM 565 N N . LYS A 1 68 ? 2.211 -2.909 63.294 1.00 90.88 68 LYS A N 1
ATOM 566 C CA . LYS A 1 68 ? 1.010 -3.212 64.096 1.00 90.88 68 LYS A CA 1
ATOM 567 C C . LYS A 1 68 ? 0.713 -4.715 64.115 1.00 90.88 68 LYS A C 1
ATOM 569 O O . LYS A 1 68 ? 0.439 -5.274 65.178 1.00 90.88 68 LYS A O 1
ATOM 574 N N . LEU A 1 69 ? 0.850 -5.401 62.976 1.00 85.88 69 LEU A N 1
ATOM 575 C CA . LEU A 1 69 ? 0.677 -6.854 62.885 1.00 85.88 69 LEU A CA 1
ATOM 576 C C . LEU A 1 69 ? 1.733 -7.623 63.695 1.00 85.88 69 LEU A C 1
ATOM 578 O O . LEU A 1 69 ? 1.397 -8.580 64.392 1.00 85.88 69 LEU A O 1
ATOM 582 N N . LYS A 1 70 ? 3.004 -7.201 63.653 1.00 86.81 70 LYS A N 1
ATOM 583 C CA . LYS A 1 70 ? 4.068 -7.801 64.479 1.00 86.81 70 LYS A CA 1
ATOM 584 C C . LYS A 1 70 ? 3.804 -7.611 65.974 1.00 86.81 70 LYS A C 1
ATOM 586 O O . LYS A 1 70 ? 4.029 -8.543 66.745 1.00 86.81 70 LYS A O 1
ATOM 591 N N . LEU A 1 71 ? 3.321 -6.438 66.386 1.00 84.12 71 LEU A N 1
ATOM 592 C CA . LEU A 1 71 ? 2.964 -6.153 67.780 1.00 84.12 71 LEU A CA 1
ATOM 593 C C . LEU A 1 71 ? 1.784 -7.015 68.248 1.00 84.12 71 LEU A C 1
ATOM 595 O O . LEU A 1 71 ? 1.857 -7.624 69.316 1.00 84.12 71 LEU A O 1
ATOM 599 N N . LEU A 1 72 ? 0.739 -7.147 67.425 1.00 81.19 72 LEU A N 1
ATOM 600 C CA . LEU A 1 72 ? -0.399 -8.028 67.705 1.00 81.19 72 LEU A CA 1
ATOM 601 C C . LEU A 1 72 ? 0.015 -9.503 67.774 1.00 81.19 72 LEU A C 1
ATOM 603 O O . LEU A 1 72 ? -0.397 -10.205 68.693 1.00 81.19 72 LEU A O 1
ATOM 607 N N . SER A 1 73 ? 0.876 -9.966 66.863 1.00 75.25 73 SER A N 1
ATOM 608 C CA . SER A 1 73 ? 1.389 -11.341 66.880 1.00 75.25 73 SER A CA 1
ATOM 609 C C . SER A 1 73 ? 2.216 -11.639 68.136 1.00 75.25 73 SER A C 1
ATOM 611 O O . SER A 1 73 ? 2.112 -12.737 68.679 1.00 75.25 73 SER A O 1
ATOM 613 N N . LYS A 1 74 ? 3.009 -10.674 68.625 1.00 74.75 74 LYS A N 1
ATOM 614 C CA . LYS A 1 74 ? 3.742 -10.807 69.896 1.00 74.75 74 LYS A CA 1
ATOM 615 C C . LYS A 1 74 ? 2.799 -10.826 71.102 1.00 74.75 74 LYS A C 1
ATOM 617 O O . LYS A 1 74 ? 3.004 -11.627 72.008 1.00 74.75 74 LYS A O 1
ATOM 622 N N . LYS A 1 75 ? 1.748 -9.998 71.104 1.00 68.94 75 LYS A N 1
ATOM 623 C CA . LYS A 1 75 ? 0.734 -9.981 72.173 1.00 68.94 75 LYS A CA 1
ATOM 624 C C . LYS A 1 75 ? -0.068 -11.291 72.225 1.00 68.94 75 LYS A C 1
ATOM 626 O O . LYS A 1 75 ? -0.262 -11.840 73.304 1.00 68.94 75 LYS A O 1
ATOM 631 N N . ALA A 1 76 ? -0.445 -11.837 71.068 1.00 61.88 76 ALA A N 1
ATOM 632 C CA . ALA A 1 76 ? -1.164 -13.108 70.967 1.00 61.88 76 ALA A CA 1
ATOM 633 C C . ALA A 1 76 ? -0.335 -14.313 71.454 1.00 61.88 76 ALA A C 1
ATOM 635 O O . ALA A 1 76 ? -0.884 -15.224 72.065 1.00 61.88 76 ALA A O 1
ATOM 636 N N . GLN A 1 77 ? 0.987 -14.319 71.243 1.00 58.41 77 GLN A N 1
ATOM 637 C CA . GLN A 1 77 ? 1.856 -15.382 71.770 1.00 58.41 77 GLN A CA 1
ATOM 638 C C . GLN A 1 77 ? 1.995 -15.349 73.301 1.00 58.41 77 GLN A C 1
ATOM 640 O O . GLN A 1 77 ? 2.185 -16.396 73.915 1.00 58.41 77 GLN A O 1
ATOM 645 N N . ILE A 1 78 ? 1.853 -14.180 73.930 1.00 59.38 78 ILE A N 1
ATOM 646 C CA . ILE A 1 78 ? 1.906 -14.049 75.393 1.00 59.38 78 ILE A CA 1
ATOM 647 C C . ILE A 1 78 ? 0.595 -14.544 76.037 1.00 59.38 78 ILE A C 1
ATOM 649 O O . ILE A 1 78 ? 0.642 -15.196 77.078 1.00 59.38 78 ILE A O 1
ATOM 653 N N . GLU A 1 79 ? -0.564 -14.341 75.398 1.00 55.59 79 GLU A N 1
ATOM 654 C CA . GLU A 1 79 ? -1.871 -14.784 75.927 1.00 55.59 79 GLU A CA 1
ATOM 655 C C . GLU A 1 79 ? -2.128 -16.305 75.808 1.00 55.59 79 GLU A C 1
ATOM 657 O O . GLU A 1 79 ? -2.934 -16.847 76.560 1.00 55.59 79 GLU A O 1
ATOM 662 N N . VAL A 1 80 ? -1.404 -17.034 74.947 1.00 53.06 80 VAL A N 1
ATOM 663 C CA . VAL A 1 80 ? -1.529 -18.507 74.792 1.00 53.06 80 VAL A CA 1
ATOM 664 C C . VAL A 1 80 ? -0.776 -19.297 75.887 1.00 53.06 80 VAL A C 1
ATOM 666 O O . VAL A 1 80 ? -0.881 -20.518 75.968 1.00 53.06 80 VAL A O 1
ATOM 669 N N . SER A 1 81 ? -0.064 -18.619 76.794 1.00 44.81 81 SER A N 1
ATOM 670 C CA . SER A 1 81 ? 0.758 -19.262 77.838 1.00 44.81 81 SER A CA 1
ATOM 671 C C . SER A 1 81 ? 0.002 -19.659 79.122 1.00 44.81 81 SER A C 1
ATOM 673 O O . SER A 1 81 ? 0.635 -20.107 80.077 1.00 44.81 81 SER A O 1
ATOM 675 N N . LEU A 1 82 ? -1.329 -19.521 79.189 1.00 46.06 82 LEU A N 1
ATOM 676 C CA . LEU A 1 82 ? -2.137 -19.992 80.327 1.00 46.06 82 LEU A CA 1
ATOM 677 C C . LEU A 1 82 ? -3.150 -21.060 79.875 1.00 46.06 82 LEU A C 1
ATOM 679 O O . LEU A 1 82 ? -4.062 -20.739 79.114 1.00 46.06 82 LEU A O 1
ATOM 683 N N . PRO A 1 83 ? -3.068 -22.316 80.359 1.00 45.19 83 PRO A N 1
ATOM 684 C CA . PRO A 1 83 ? -4.063 -23.326 80.045 1.00 45.19 83 PRO A CA 1
ATOM 685 C C . PRO A 1 83 ? -5.213 -23.234 81.051 1.00 45.19 83 PRO A C 1
ATOM 687 O O . PRO A 1 83 ? -5.012 -23.376 82.259 1.00 45.19 83 PRO A O 1
ATOM 690 N N . LYS A 1 84 ? -6.448 -23.073 80.570 1.00 36.81 84 LYS A N 1
ATOM 691 C CA . LYS A 1 84 ? -7.618 -23.473 81.356 1.00 36.81 84 LYS A CA 1
ATOM 692 C C . LYS A 1 84 ? -8.590 -24.274 80.501 1.00 36.81 84 LYS A C 1
ATOM 694 O O . LYS A 1 84 ? -9.222 -23.781 79.578 1.00 36.81 84 LYS A O 1
ATOM 699 N N . SER A 1 85 ? -8.608 -25.553 80.848 1.00 35.84 85 SER A N 1
ATOM 700 C CA . SER A 1 85 ? -9.586 -26.579 80.520 1.00 35.84 85 SER A CA 1
ATOM 701 C C . SER A 1 85 ?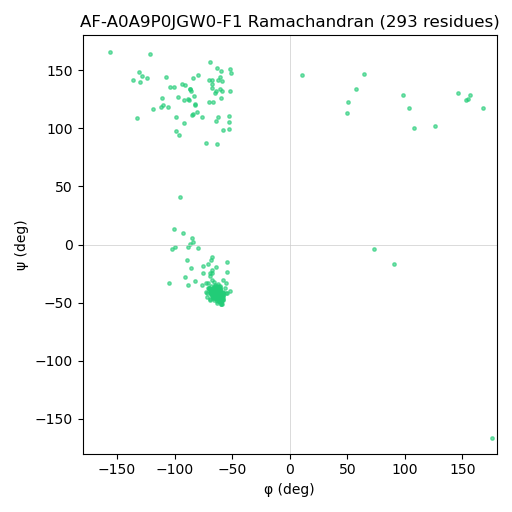 -11.020 -26.133 80.857 1.00 35.84 85 SER A C 1
ATOM 703 O O . SER A 1 85 ? -11.205 -25.383 81.816 1.00 35.84 85 SER A O 1
ATOM 705 N N . ILE A 1 86 ? -12.012 -26.648 80.120 1.00 38.59 86 ILE A N 1
ATOM 706 C CA . ILE A 1 86 ? -13.135 -27.489 80.601 1.00 38.59 86 ILE A CA 1
ATOM 707 C C . ILE A 1 86 ? -14.333 -27.398 79.623 1.00 38.59 86 ILE A C 1
ATOM 709 O O . ILE A 1 86 ? -14.787 -26.320 79.261 1.00 38.59 86 ILE A O 1
ATOM 713 N N . SER A 1 87 ? -14.801 -28.590 79.236 1.00 33.91 87 SER A N 1
ATOM 714 C CA . SER A 1 87 ? -16.140 -29.053 78.833 1.00 33.91 87 SER A CA 1
ATOM 715 C C . SER A 1 87 ? -17.300 -28.085 78.570 1.00 33.91 87 SER A C 1
ATOM 717 O O . SER A 1 87 ? -17.634 -27.249 79.397 1.00 33.91 87 SER A O 1
ATOM 719 N N . GLY A 1 88 ? -18.127 -28.496 77.598 1.00 33.34 88 GLY A N 1
ATOM 720 C CA . GLY A 1 88 ? -19.519 -28.826 77.930 1.00 33.34 88 GLY A CA 1
ATOM 721 C C . GLY A 1 88 ? -20.610 -28.126 77.122 1.00 33.34 88 GLY A C 1
ATO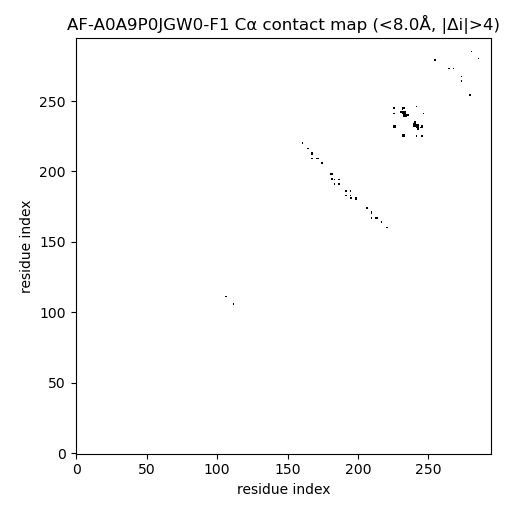M 722 O O . GLY A 1 88 ? -21.015 -27.030 77.459 1.00 33.34 88 GLY A O 1
ATOM 723 N N . SER A 1 89 ? -21.169 -28.878 76.170 1.00 37.66 89 SER A N 1
ATOM 724 C CA . SER A 1 89 ? -22.612 -29.077 75.959 1.00 37.66 89 SER A CA 1
ATOM 725 C C . SER A 1 89 ? -23.550 -27.916 75.565 1.00 37.66 89 SER A C 1
ATOM 727 O O . SER A 1 89 ? -23.497 -26.817 76.090 1.00 37.66 89 SER A O 1
ATOM 729 N N . GLN A 1 90 ? -24.546 -28.330 74.774 1.00 34.19 90 GLN A N 1
ATOM 730 C CA . GLN A 1 90 ? -25.932 -27.851 74.696 1.00 34.19 90 GLN A CA 1
ATOM 731 C C . GLN A 1 90 ? -26.349 -26.938 73.533 1.00 34.19 90 GLN A C 1
ATOM 733 O O . GLN A 1 90 ? -25.913 -25.810 73.336 1.00 34.19 90 GLN A O 1
ATOM 738 N N . LEU A 1 91 ? -27.292 -27.523 72.792 1.00 39.12 91 LEU A N 1
ATOM 739 C CA . LEU A 1 91 ? -28.320 -26.929 71.955 1.00 39.12 91 LEU A CA 1
ATOM 740 C C . LEU A 1 91 ? -29.106 -25.851 72.720 1.00 39.12 91 LEU A C 1
ATOM 742 O O . LEU A 1 91 ? -29.425 -26.064 73.888 1.00 39.12 91 LEU 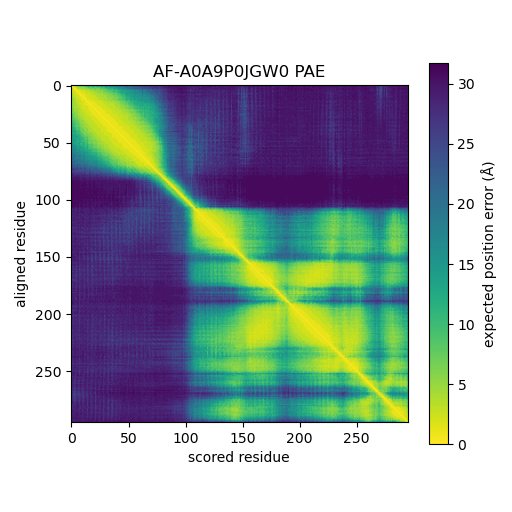A O 1
ATOM 746 N N . SER A 1 92 ? -29.563 -24.817 72.009 1.00 37.38 92 SER A N 1
ATOM 747 C CA . SER A 1 92 ? -30.982 -24.407 71.889 1.00 37.38 92 SER A CA 1
ATOM 748 C C . SER A 1 92 ? -31.156 -22.891 71.757 1.00 37.38 92 SER A C 1
ATOM 750 O O . SER A 1 92 ? -30.652 -22.116 72.554 1.00 37.38 92 SER A O 1
ATOM 752 N N . SER A 1 93 ? -31.940 -22.535 70.737 1.00 38.22 93 SER A N 1
ATOM 753 C CA . SER A 1 93 ? -33.000 -21.518 70.709 1.00 38.22 93 SER A CA 1
ATOM 754 C C . SER A 1 93 ? -32.753 -20.087 71.223 1.00 38.22 93 SER A C 1
ATOM 756 O O . SER A 1 93 ? -32.577 -19.853 72.408 1.00 38.22 93 SER A O 1
ATOM 758 N N . LEU A 1 94 ? -33.003 -19.157 70.295 1.00 44.84 94 LEU A N 1
ATOM 759 C CA . LEU A 1 94 ? -33.901 -17.998 70.406 1.00 44.84 94 L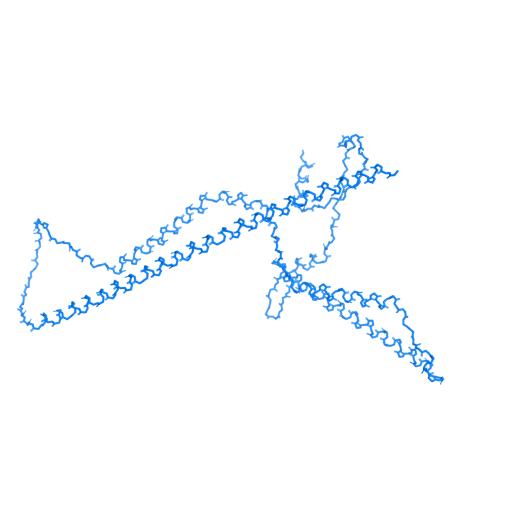EU A CA 1
ATOM 760 C C . LEU A 1 94 ? -33.707 -16.946 71.523 1.00 44.84 94 LEU A C 1
ATOM 762 O O . LEU A 1 94 ? -33.765 -17.228 72.709 1.00 44.84 94 LEU A O 1
ATOM 766 N N . GLN A 1 95 ? -33.782 -15.699 71.039 1.00 38.97 95 GLN A N 1
ATOM 767 C CA . GLN A 1 95 ? -34.263 -14.463 71.674 1.00 38.97 95 GLN A CA 1
ATOM 768 C C . GLN A 1 95 ? -33.249 -13.483 72.288 1.00 38.97 95 GLN A C 1
ATOM 770 O O . GLN A 1 95 ? -32.486 -13.790 73.192 1.00 38.97 95 GLN A O 1
ATOM 775 N N . SER A 1 96 ? -33.450 -12.233 71.846 1.00 38.66 96 SER A N 1
ATOM 776 C CA . SER A 1 96 ? -33.434 -10.989 72.626 1.00 38.66 96 SER A CA 1
ATOM 777 C C . SER A 1 96 ? -32.251 -10.024 72.442 1.00 38.66 96 SER A C 1
ATOM 779 O O . SER A 1 96 ? -31.204 -10.168 73.053 1.00 38.66 96 SER A O 1
ATOM 781 N N . ILE A 1 97 ? -32.522 -8.980 71.643 1.00 42.62 97 ILE A N 1
ATOM 782 C CA . ILE A 1 97 ? -32.430 -7.541 71.980 1.00 42.62 97 ILE A CA 1
ATOM 783 C C . ILE A 1 97 ? -31.125 -7.054 72.645 1.00 42.62 97 ILE A C 1
ATOM 785 O O . ILE A 1 97 ? -30.896 -7.278 73.828 1.00 42.62 97 ILE A O 1
ATOM 789 N N . GLY A 1 98 ? -30.367 -6.217 71.924 1.00 36.97 98 GLY A N 1
ATOM 790 C CA . GLY A 1 98 ? -29.391 -5.291 72.514 1.00 36.97 98 GLY A CA 1
ATOM 791 C C . GLY A 1 98 ? -28.229 -4.931 71.576 1.00 36.97 98 GLY A C 1
ATOM 792 O O . GLY A 1 98 ? -27.562 -5.841 71.090 1.00 36.97 98 GLY A O 1
ATOM 793 N N . PRO A 1 99 ? -27.964 -3.639 71.292 1.00 64.06 99 PRO A N 1
ATOM 794 C CA . PRO A 1 99 ? -26.915 -3.215 70.373 1.00 64.06 99 PRO A CA 1
ATOM 795 C C . PRO A 1 99 ? -25.587 -3.100 71.121 1.00 64.06 99 PRO A C 1
ATOM 797 O O . PRO A 1 99 ? -25.549 -2.519 72.198 1.00 64.06 99 PRO A O 1
ATOM 800 N N . THR A 1 100 ? -24.502 -3.629 70.562 1.00 49.09 100 THR A N 1
ATOM 801 C CA . THR A 1 100 ? -23.127 -3.099 70.660 1.00 49.09 100 THR A CA 1
ATOM 802 C C . THR A 1 100 ? -22.157 -4.149 70.143 1.00 49.09 100 THR A C 1
ATOM 804 O O . THR A 1 100 ? -22.068 -5.245 70.681 1.00 49.09 100 THR A O 1
ATOM 807 N N . LEU A 1 101 ? -21.467 -3.777 69.067 1.00 41.41 101 LEU A N 1
ATOM 808 C CA . LEU A 1 101 ? -20.088 -4.082 68.676 1.00 41.41 101 LEU A CA 1
ATOM 809 C C . LEU A 1 101 ? -20.050 -3.950 67.146 1.00 41.41 101 LEU A C 1
ATOM 811 O O . LEU A 1 101 ? -20.858 -4.593 66.470 1.00 41.41 101 LEU A O 1
ATOM 815 N N . PRO A 1 102 ? -19.158 -3.126 66.565 1.00 43.59 102 PRO A N 1
ATOM 816 C CA . PRO A 1 102 ? -18.900 -3.220 65.143 1.00 43.59 102 PRO A CA 1
ATOM 817 C C . PRO A 1 102 ? -18.287 -4.599 64.937 1.00 43.59 102 PRO A C 1
ATOM 819 O O . PRO A 1 102 ? -17.154 -4.859 65.344 1.00 43.59 102 PRO A O 1
ATOM 822 N N . ALA A 1 103 ? -19.074 -5.511 64.370 1.00 48.22 103 ALA A N 1
ATOM 823 C CA . ALA A 1 103 ? -18.538 -6.711 63.774 1.00 48.22 103 ALA A CA 1
ATOM 824 C C . ALA A 1 103 ? -17.459 -6.226 62.806 1.00 48.22 103 ALA A C 1
ATOM 826 O O . ALA A 1 103 ? -17.764 -5.621 61.780 1.00 48.22 103 ALA A O 1
ATOM 827 N N . VAL A 1 104 ? -16.197 -6.412 63.189 1.00 47.97 104 VAL A N 1
ATOM 828 C CA . VAL A 1 104 ? -15.060 -6.310 62.286 1.00 47.97 104 VAL A CA 1
ATOM 829 C C . VAL A 1 104 ? -15.296 -7.429 61.288 1.00 47.97 104 VAL A C 1
ATOM 831 O O . VAL A 1 104 ? -14.908 -8.579 61.503 1.00 47.97 104 VAL A O 1
ATOM 834 N N . VAL A 1 105 ? -16.065 -7.098 60.250 1.00 55.06 105 VAL A N 1
ATOM 835 C CA . VAL A 1 105 ? -16.204 -7.884 59.040 1.00 55.06 105 VAL A CA 1
ATOM 836 C C . VAL A 1 105 ? -14.780 -7.982 58.543 1.00 55.06 105 VAL A C 1
ATOM 838 O O . VAL A 1 105 ? -14.221 -7.026 58.021 1.00 55.06 105 VAL A O 1
ATOM 841 N N . LYS A 1 106 ? -14.132 -9.108 58.837 1.00 50.81 106 LYS A N 1
ATOM 842 C CA . LYS A 1 106 ? -12.901 -9.476 58.159 1.00 50.81 106 LYS A CA 1
ATOM 843 C C . LYS A 1 106 ? -13.260 -9.398 56.685 1.00 50.81 106 LYS A C 1
ATOM 845 O O . LYS A 1 106 ? -14.101 -10.191 56.264 1.00 50.81 106 LYS A O 1
ATOM 850 N N . ASP A 1 107 ? -12.714 -8.423 55.963 1.00 57.41 107 ASP A N 1
ATOM 851 C CA . ASP A 1 107 ? -12.901 -8.301 54.523 1.00 57.41 107 ASP A CA 1
ATOM 852 C C . ASP A 1 107 ? -12.529 -9.649 53.916 1.00 57.41 107 ASP A C 1
ATOM 854 O O . ASP A 1 107 ? -11.360 -10.032 53.836 1.00 57.41 107 ASP A O 1
ATOM 858 N N . SER A 1 108 ? -13.555 -10.447 53.626 1.00 72.94 108 SER A N 1
ATOM 859 C CA . SER A 1 108 ? -13.369 -11.795 53.135 1.00 72.94 108 SER A CA 1
ATOM 860 C C . SER A 1 108 ? -12.743 -11.625 51.755 1.00 72.94 108 SER A C 1
ATOM 862 O O . SER A 1 108 ? -13.346 -10.948 50.921 1.00 72.94 108 SER A O 1
ATOM 864 N N . PRO A 1 109 ? -11.557 -12.189 51.473 1.00 78.38 109 PRO A N 1
ATOM 865 C CA . PRO A 1 109 ? -10.916 -12.056 50.162 1.00 78.38 109 PRO A CA 1
ATOM 866 C C . PRO A 1 109 ? -11.843 -12.502 49.017 1.00 78.38 109 PRO A C 1
ATOM 868 O O . PRO A 1 109 ? -11.732 -12.012 47.896 1.00 78.38 109 PRO A O 1
ATOM 871 N N . LEU A 1 110 ? -12.821 -13.360 49.326 1.00 82.88 110 LEU A N 1
ATOM 872 C CA . LEU A 1 110 ? -13.903 -13.757 48.432 1.00 82.88 110 LEU A CA 1
ATOM 873 C C . LEU A 1 110 ? -14.830 -12.590 48.042 1.00 82.88 110 LEU A C 1
ATOM 875 O O . LEU A 1 110 ? -15.208 -12.476 46.882 1.00 82.88 110 LEU A O 1
ATOM 879 N N . LEU A 1 111 ? -15.162 -11.708 48.987 1.00 85.56 111 LEU A N 1
ATOM 880 C CA . LEU A 1 111 ? -16.024 -10.547 48.762 1.00 85.56 111 LEU A CA 1
ATOM 881 C C . LEU A 1 111 ? -15.318 -9.494 47.896 1.00 85.56 111 LEU A C 1
ATOM 883 O O . LEU A 1 111 ? -15.933 -8.900 47.016 1.00 85.56 111 LEU A O 1
ATOM 887 N N . MET A 1 112 ? -14.008 -9.309 48.086 1.00 87.88 112 MET A N 1
ATOM 888 C CA . MET A 1 112 ? -13.204 -8.433 47.227 1.00 87.88 112 MET A CA 1
ATOM 889 C C . MET A 1 112 ? -13.153 -8.962 45.786 1.00 87.88 112 MET A C 1
ATOM 891 O O . MET A 1 112 ? -13.391 -8.220 44.835 1.00 87.88 112 MET A O 1
ATOM 895 N N . GLN A 1 113 ? -12.934 -10.272 45.626 1.00 91.31 113 GLN A N 1
ATOM 896 C CA . GLN A 1 113 ? -12.972 -10.930 44.320 1.00 91.31 113 GLN A CA 1
ATOM 897 C C . GLN A 1 113 ? -14.357 -10.817 43.656 1.00 91.31 113 GLN A C 1
ATOM 899 O O . GLN A 1 113 ? -14.448 -10.632 42.440 1.00 91.31 113 GLN A O 1
ATOM 904 N N . GLU A 1 114 ? -15.436 -10.909 44.434 1.00 91.12 114 GLU A N 1
ATOM 905 C CA . GLU A 1 114 ? -16.803 -10.720 43.947 1.00 91.12 114 GLU A CA 1
ATOM 906 C C . GLU A 1 114 ? -17.045 -9.281 43.477 1.00 91.12 114 GLU A C 1
ATOM 908 O O . GLU A 1 114 ? -17.548 -9.078 42.371 1.00 91.12 114 GLU A O 1
ATOM 913 N N . ILE A 1 115 ? -16.598 -8.283 44.244 1.00 92.56 115 ILE A N 1
ATOM 914 C CA . ILE A 1 115 ? -16.658 -6.868 43.855 1.00 92.56 115 ILE A CA 1
ATOM 915 C C . ILE A 1 115 ? -15.899 -6.632 42.542 1.00 92.56 115 ILE A C 1
ATOM 917 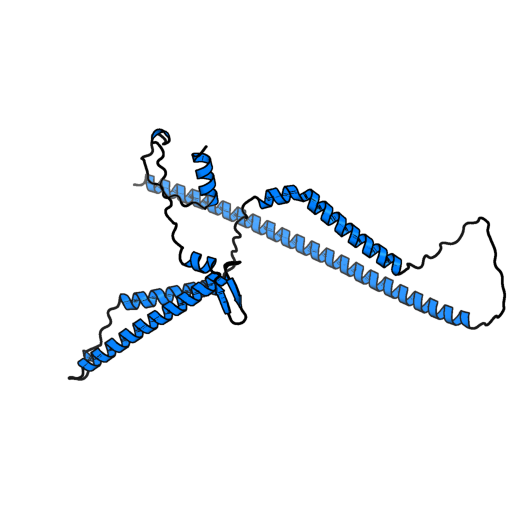O O . ILE A 1 115 ? -16.413 -5.954 41.651 1.00 92.56 115 ILE A O 1
ATOM 921 N N . ASP A 1 116 ? -14.712 -7.213 42.371 1.00 95.31 116 ASP A N 1
ATOM 922 C CA . ASP A 1 116 ? -13.924 -7.062 41.142 1.00 95.31 116 ASP A CA 1
ATOM 923 C C . ASP A 1 116 ? -14.564 -7.759 39.934 1.00 95.31 116 ASP A C 1
ATOM 925 O O . ASP A 1 116 ? -14.518 -7.254 38.806 1.00 95.31 116 ASP A O 1
ATOM 929 N N . ASN A 1 117 ? -15.207 -8.908 40.145 1.00 95.69 117 ASN A N 1
ATOM 930 C CA . ASN A 1 117 ? -15.987 -9.582 39.109 1.00 95.69 117 ASN A CA 1
ATOM 931 C C . ASN A 1 117 ? -17.220 -8.764 38.711 1.00 95.69 117 ASN A C 1
ATOM 933 O O . ASN A 1 117 ? -17.468 -8.582 37.518 1.00 95.69 117 ASN A O 1
ATOM 937 N N . LEU A 1 118 ? -17.952 -8.223 39.687 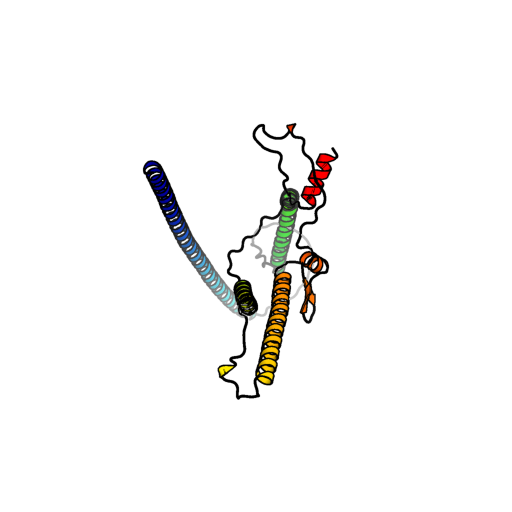1.00 96.56 118 LEU A N 1
ATOM 938 C CA . LEU A 1 118 ? -19.120 -7.372 39.453 1.00 96.56 118 LEU A CA 1
ATOM 939 C C . LEU A 1 118 ? -18.738 -6.078 38.735 1.00 96.56 118 LEU A C 1
ATOM 941 O O . LEU A 1 118 ? -19.411 -5.692 37.782 1.00 96.56 118 LEU A O 1
ATOM 945 N N . LYS A 1 119 ? -17.621 -5.444 39.108 1.00 96.31 119 LYS A N 1
ATOM 946 C CA . LYS A 1 119 ? -17.074 -4.286 38.384 1.00 96.31 119 LYS A CA 1
ATOM 947 C C . LYS A 1 119 ? -16.760 -4.630 36.927 1.00 96.31 119 LYS A C 1
ATOM 949 O O . LYS A 1 119 ? -17.118 -3.868 36.029 1.00 96.31 119 LYS A O 1
ATOM 954 N N . ARG A 1 120 ? -16.133 -5.784 36.666 1.00 97.06 120 ARG A N 1
ATOM 955 C CA . ARG A 1 120 ? -15.855 -6.249 35.294 1.00 97.06 120 ARG A CA 1
ATOM 956 C C . ARG A 1 120 ? -17.133 -6.498 34.497 1.00 97.06 120 ARG A C 1
ATOM 958 O O . ARG A 1 120 ? -17.226 -6.019 33.369 1.00 97.06 120 ARG A O 1
ATOM 965 N N . LEU A 1 121 ? -18.114 -7.183 35.082 1.00 97.44 121 LEU A N 1
ATOM 966 C CA . LEU A 1 121 ? -19.417 -7.431 34.456 1.00 97.44 121 LEU A CA 1
ATOM 967 C C . LEU A 1 121 ? -20.154 -6.125 34.155 1.00 97.44 121 LEU A C 1
ATOM 969 O O . LEU A 1 121 ? -20.648 -5.939 33.046 1.00 97.44 121 LEU A O 1
ATOM 973 N N . PHE A 1 122 ? -20.159 -5.188 35.101 1.00 97.56 122 PHE A N 1
ATOM 974 C CA . PHE A 1 122 ? -20.740 -3.864 34.909 1.00 97.56 122 PHE A CA 1
ATOM 975 C C . PHE A 1 122 ? -20.060 -3.105 33.766 1.00 97.56 122 PHE A C 1
ATOM 977 O O . PHE A 1 122 ? -20.731 -2.527 32.914 1.00 97.56 122 PHE A O 1
ATOM 984 N N . HIS A 1 123 ? -18.727 -3.127 33.692 1.00 97.88 123 HIS A N 1
ATOM 985 C CA . HIS A 1 123 ? -18.011 -2.505 32.581 1.00 97.88 123 HIS A CA 1
ATOM 986 C C . HIS A 1 123 ? -18.318 -3.168 31.234 1.00 97.88 123 HIS A C 1
ATOM 988 O O . HIS A 1 123 ? -18.470 -2.451 30.245 1.00 97.88 123 HIS A O 1
ATOM 994 N N . GLN A 1 124 ? -18.437 -4.497 31.184 1.00 97.75 124 GLN A N 1
ATOM 995 C CA . GLN A 1 124 ? -18.831 -5.224 29.974 1.00 97.75 124 GLN A CA 1
ATOM 996 C C . GLN A 1 124 ? -20.251 -4.854 29.526 1.00 97.75 124 GLN A C 1
ATOM 998 O O . GLN A 1 124 ? -20.431 -4.487 28.367 1.00 97.75 124 GLN A O 1
ATOM 1003 N N . GLU A 1 125 ? -21.230 -4.866 30.438 1.00 97.50 125 GLU A N 1
ATOM 1004 C CA . GLU A 1 125 ? -22.622 -4.483 30.151 1.00 97.50 125 GLU A CA 1
ATOM 1005 C C . GLU A 1 125 ? -22.699 -3.037 29.663 1.00 97.50 125 GLU A C 1
ATOM 1007 O O . GLU A 1 125 ? -23.247 -2.766 28.594 1.00 97.50 125 GLU A O 1
ATOM 1012 N N . ARG A 1 126 ? -22.031 -2.119 30.367 1.00 97.56 126 ARG A N 1
ATOM 1013 C CA . ARG A 1 126 ? -21.954 -0.712 29.971 1.00 97.56 126 ARG A CA 1
ATOM 1014 C C . ARG A 1 126 ? -21.345 -0.551 28.577 1.00 97.56 126 ARG A C 1
ATOM 1016 O O . ARG A 1 126 ? -21.826 0.269 27.797 1.00 97.56 126 ARG A O 1
ATOM 1023 N N . ASN A 1 127 ? -20.288 -1.299 28.254 1.00 97.31 127 ASN A N 1
ATOM 1024 C CA . ASN A 1 127 ? -19.631 -1.228 26.948 1.00 97.31 127 ASN A CA 1
ATOM 1025 C C . ASN A 1 127 ? -20.525 -1.783 25.827 1.00 97.31 127 ASN A C 1
ATOM 1027 O O . ASN A 1 127 ? -20.608 -1.159 24.768 1.00 97.31 127 ASN A O 1
ATOM 1031 N N . GLU A 1 128 ? -21.233 -2.893 26.053 1.00 97.12 128 GLU A N 1
ATOM 1032 C CA . GLU A 1 128 ? -22.211 -3.413 25.087 1.00 97.12 128 GLU A CA 1
ATOM 1033 C C . GLU A 1 128 ? -23.394 -2.452 24.917 1.00 97.12 128 GLU A C 1
ATOM 1035 O O . GLU A 1 128 ? -23.792 -2.165 23.788 1.00 97.12 128 GLU A O 1
ATOM 1040 N N . ARG A 1 129 ? -23.886 -1.838 26.000 1.00 96.62 129 ARG A N 1
ATOM 1041 C CA . ARG A 1 129 ? -24.921 -0.799 25.925 1.00 96.62 129 ARG A CA 1
ATOM 1042 C C . ARG A 1 129 ? -24.474 0.387 25.074 1.00 96.62 129 ARG A C 1
ATOM 1044 O O . ARG A 1 129 ? -25.217 0.825 24.199 1.00 96.62 129 ARG A O 1
ATOM 1051 N N . ILE A 1 130 ? -23.260 0.895 25.297 1.00 97.06 130 ILE A N 1
ATOM 1052 C CA . ILE A 1 130 ? -22.682 1.995 24.506 1.00 97.06 130 ILE A CA 1
ATOM 1053 C C . ILE A 1 130 ? -22.555 1.591 23.032 1.00 97.06 130 ILE A C 1
ATOM 1055 O O . ILE A 1 130 ? -22.874 2.380 22.144 1.00 97.06 130 ILE A O 1
ATOM 1059 N N . LYS A 1 131 ? -22.114 0.364 22.751 1.00 96.38 131 LYS A N 1
ATOM 1060 C CA . LYS A 1 131 ? -21.979 -0.166 21.390 1.00 96.38 131 LYS A CA 1
ATOM 1061 C C . LYS A 1 131 ? -23.327 -0.261 20.670 1.00 96.38 131 LYS A C 1
ATOM 1063 O O . LYS A 1 131 ? -23.402 0.154 19.517 1.00 96.38 131 LYS A O 1
ATOM 1068 N N . LEU A 1 132 ? -24.377 -0.731 21.348 1.00 96.25 132 LEU A N 1
ATOM 1069 C CA . LEU A 1 132 ? -25.739 -0.795 20.804 1.00 96.25 132 LEU A CA 1
ATOM 1070 C C . LEU A 1 132 ? -26.324 0.602 20.567 1.00 96.25 132 LEU A C 1
ATOM 1072 O O . LEU A 1 132 ? -26.865 0.872 19.498 1.00 96.25 132 LEU A O 1
ATOM 1076 N N . GLN A 1 133 ? -26.162 1.521 21.522 1.00 95.94 133 GLN A N 1
ATOM 1077 C CA . GLN A 1 133 ? -26.620 2.909 21.371 1.00 95.94 133 GLN A CA 1
ATOM 1078 C C . GLN A 1 133 ? -25.921 3.621 20.204 1.00 95.94 133 GLN A C 1
ATOM 1080 O O . GLN A 1 133 ? -26.560 4.361 19.457 1.00 95.94 133 GLN A O 1
ATOM 1085 N N . ASN A 1 134 ? -24.628 3.354 20.003 1.00 96.94 134 ASN A N 1
ATOM 1086 C CA . ASN A 1 134 ? -23.834 3.947 18.927 1.00 96.94 134 ASN A CA 1
ATOM 1087 C C . ASN A 1 134 ? -23.909 3.180 17.599 1.00 96.94 134 ASN A C 1
ATOM 1089 O O . ASN A 1 134 ? -23.280 3.603 16.629 1.00 96.94 134 ASN A O 1
ATOM 1093 N N . GLN A 1 135 ? -24.667 2.083 17.517 1.00 96.50 135 GLN A N 1
ATOM 1094 C CA . GLN A 1 135 ? -24.692 1.224 16.335 1.00 96.50 135 GLN A CA 1
ATOM 1095 C C . GLN A 1 135 ? -25.147 1.981 15.083 1.00 96.50 135 GLN A C 1
ATOM 1097 O O . GLN A 1 135 ? -24.448 1.962 14.077 1.00 96.50 135 GLN A O 1
ATOM 1102 N N . LYS A 1 136 ? -26.261 2.719 15.160 1.00 95.12 136 LYS A N 1
ATOM 1103 C CA . LYS A 1 136 ? -26.791 3.481 14.016 1.00 95.12 136 LYS A CA 1
ATOM 1104 C C . LYS A 1 136 ? -25.808 4.544 13.518 1.00 95.12 136 LYS A C 1
ATOM 1106 O O . LYS A 1 136 ? -25.649 4.729 12.316 1.00 95.12 136 LYS A O 1
ATOM 1111 N N . VAL A 1 137 ? -25.143 5.239 14.442 1.00 95.50 137 VAL A N 1
ATOM 1112 C CA . VAL A 1 137 ? -24.136 6.258 14.106 1.00 95.50 137 VAL A CA 1
ATOM 1113 C C . VAL A 1 137 ? -22.919 5.603 13.456 1.00 95.50 137 VAL A C 1
ATOM 1115 O O . VAL A 1 137 ? -22.398 6.116 12.470 1.00 95.50 137 VAL A O 1
ATOM 1118 N N . LYS A 1 138 ? -22.495 4.446 13.973 1.00 95.12 138 LYS A N 1
ATOM 1119 C CA . LYS A 1 138 ? -21.405 3.664 13.397 1.00 95.12 138 LYS A CA 1
ATOM 1120 C C . LYS A 1 138 ? -21.744 3.170 11.991 1.00 95.12 138 LYS A C 1
ATOM 1122 O O . LYS A 1 138 ? -20.930 3.343 11.101 1.00 95.12 138 LYS A O 1
ATOM 1127 N N . GLU A 1 139 ? -22.945 2.644 11.770 1.00 95.56 139 GLU A N 1
ATOM 1128 C CA . GLU A 1 139 ? -23.411 2.219 10.444 1.00 95.56 139 GLU A CA 1
ATOM 1129 C C . GLU A 1 139 ? -23.412 3.388 9.452 1.00 95.56 139 GLU A C 1
ATOM 1131 O O . GLU A 1 139 ? -22.896 3.260 8.346 1.00 95.56 139 GLU A O 1
ATOM 1136 N N . GLN A 1 140 ? -23.918 4.558 9.855 1.00 94.81 140 GLN A N 1
ATOM 1137 C CA . GLN A 1 140 ? -23.867 5.759 9.017 1.00 94.81 140 GLN A CA 1
ATOM 1138 C C . GLN A 1 140 ? -22.428 6.176 8.698 1.00 94.81 140 GLN A C 1
ATOM 1140 O O . GLN A 1 140 ? -22.142 6.541 7.561 1.00 94.81 140 GLN A O 1
ATOM 1145 N N . LEU A 1 141 ? -21.516 6.092 9.665 1.00 93.25 141 LEU A N 1
ATOM 1146 C CA . LEU A 1 141 ? -20.105 6.394 9.441 1.00 93.25 141 LEU A CA 1
ATOM 1147 C C . LEU A 1 141 ? -19.440 5.371 8.506 1.00 93.25 141 LEU A C 1
ATOM 1149 O O . LEU A 1 141 ? -18.711 5.770 7.604 1.00 93.25 141 LEU A O 1
ATOM 1153 N N . ASP A 1 142 ? -19.736 4.082 8.681 1.00 92.25 142 ASP A N 1
ATOM 1154 C CA . ASP A 1 142 ? -19.191 2.978 7.884 1.00 92.25 142 ASP A CA 1
ATOM 1155 C C . ASP A 1 142 ? -19.699 3.008 6.427 1.00 92.25 142 ASP A C 1
ATOM 1157 O O . ASP A 1 142 ? -19.020 2.513 5.529 1.00 92.25 142 ASP A O 1
ATOM 1161 N N . THR A 1 143 ? -20.861 3.626 6.154 1.00 92.56 143 THR A N 1
ATOM 1162 C CA . THR A 1 143 ? -21.331 3.857 4.769 1.00 92.56 143 THR A CA 1
ATOM 1163 C C . THR A 1 143 ? -20.534 4.921 4.014 1.00 92.56 143 THR A C 1
ATOM 1165 O O . THR A 1 143 ? -20.631 5.003 2.787 1.00 92.56 143 THR A O 1
ATOM 1168 N N . LEU A 1 144 ? -19.761 5.754 4.713 1.00 89.94 144 LEU A N 1
ATOM 1169 C CA . LEU A 1 144 ? -18.938 6.780 4.085 1.00 89.94 144 LEU A CA 1
ATOM 1170 C C . LEU A 1 144 ? -17.604 6.185 3.632 1.00 89.94 144 LEU A C 1
ATOM 1172 O O . LEU A 1 144 ? -16.998 5.354 4.305 1.00 89.94 144 LEU A O 1
ATOM 1176 N N . THR A 1 145 ? -17.106 6.649 2.488 1.00 86.44 145 THR A N 1
ATOM 1177 C CA . THR A 1 145 ? -15.795 6.224 1.992 1.00 86.44 145 THR A CA 1
ATOM 1178 C C . THR A 1 145 ? -14.692 6.684 2.950 1.00 86.44 145 THR A C 1
ATOM 1180 O O . THR A 1 145 ? -14.672 7.867 3.313 1.00 86.44 145 THR A O 1
ATOM 1183 N N . PRO A 1 146 ? -13.747 5.807 3.333 1.00 86.69 146 PRO A N 1
ATOM 1184 C CA . PRO A 1 146 ? -12.679 6.167 4.253 1.00 86.69 146 PRO A CA 1
ATOM 1185 C C . PRO A 1 146 ? -11.795 7.265 3.660 1.00 86.69 146 PRO A C 1
ATOM 1187 O O . PRO A 1 146 ? -11.475 7.262 2.469 1.00 86.69 146 PRO A O 1
ATOM 1190 N N . LEU A 1 147 ? -11.370 8.199 4.510 1.00 84.69 147 LEU A N 1
ATOM 1191 C CA . LEU A 1 147 ? -10.486 9.279 4.091 1.00 84.69 147 LEU A CA 1
ATOM 1192 C C . LEU A 1 147 ? -9.079 8.737 3.780 1.00 84.69 147 LEU A C 1
ATOM 1194 O O . LEU A 1 147 ? -8.579 7.865 4.500 1.00 84.69 147 LEU A O 1
ATOM 1198 N N . PRO A 1 148 ? -8.408 9.256 2.738 1.00 80.50 148 PRO A N 1
ATOM 1199 C CA . PRO A 1 148 ? -7.051 8.845 2.413 1.00 80.50 148 PRO A CA 1
ATOM 1200 C C . PRO A 1 148 ? -6.086 9.239 3.537 1.00 80.50 148 PRO A C 1
ATOM 1202 O O . PRO A 1 148 ? -6.044 10.390 3.971 1.00 80.50 148 PRO A O 1
ATOM 1205 N N . SER A 1 149 ? -5.270 8.285 3.991 1.00 75.12 149 SER A N 1
ATOM 1206 C CA . SER A 1 149 ? -4.179 8.570 4.921 1.00 75.12 149 SER A CA 1
ATOM 1207 C C . SER A 1 149 ? -2.948 9.036 4.143 1.00 75.12 149 SER A C 1
ATOM 1209 O O . SER A 1 149 ? -2.328 8.241 3.431 1.00 75.12 149 SER A O 1
ATOM 1211 N N . PHE A 1 150 ? -2.565 10.299 4.303 1.00 74.81 150 PHE A N 1
ATOM 1212 C CA . PHE A 1 150 ? -1.307 10.824 3.777 1.00 74.81 150 PHE A CA 1
ATOM 1213 C C . PHE A 1 150 ? -0.230 10.680 4.848 1.00 74.81 150 PHE A C 1
ATOM 1215 O O . PHE A 1 150 ? -0.224 11.407 5.839 1.00 74.81 150 PHE A O 1
ATOM 1222 N N . LYS A 1 151 ? 0.660 9.702 4.676 1.00 75.62 151 LYS A N 1
ATOM 1223 C CA . LYS A 1 151 ? 1.866 9.596 5.499 1.00 75.62 151 LYS A CA 1
ATOM 1224 C C . LYS A 1 151 ? 2.968 10.416 4.835 1.00 75.62 151 LYS A C 1
ATOM 1226 O O . LYS A 1 151 ? 3.252 10.195 3.663 1.00 75.62 151 LYS A O 1
ATOM 1231 N N . ASN A 1 152 ? 3.564 11.342 5.584 1.00 68.31 152 ASN A N 1
ATOM 1232 C CA . ASN A 1 152 ? 4.700 12.160 5.135 1.00 68.31 152 ASN A CA 1
ATOM 1233 C C . ASN A 1 152 ? 6.058 11.536 5.502 1.00 68.31 152 ASN A C 1
ATOM 1235 O O . ASN A 1 152 ? 7.093 12.188 5.366 1.00 68.31 152 ASN A O 1
ATOM 1239 N N . ASP A 1 153 ? 6.062 10.292 5.979 1.00 80.19 153 ASP A N 1
ATOM 1240 C CA . ASP A 1 153 ? 7.284 9.599 6.369 1.00 80.19 153 ASP A CA 1
ATOM 1241 C C . ASP A 1 153 ? 8.142 9.317 5.132 1.00 80.19 153 ASP A C 1
ATOM 1243 O O . ASP A 1 153 ? 7.644 8.862 4.096 1.00 80.19 153 ASP A O 1
ATOM 1247 N N . ARG A 1 154 ? 9.447 9.591 5.233 1.00 76.50 154 ARG A N 1
ATOM 1248 C CA . ARG A 1 154 ? 10.389 9.250 4.167 1.00 76.50 154 ARG A CA 1
ATOM 1249 C C . ARG A 1 154 ? 10.559 7.739 4.111 1.00 76.50 154 ARG A C 1
ATOM 1251 O O . ARG A 1 154 ? 10.952 7.113 5.089 1.00 76.50 154 ARG A O 1
ATOM 1258 N N . ASP A 1 155 ? 10.273 7.166 2.951 1.00 85.44 155 ASP A N 1
ATOM 1259 C CA . ASP A 1 155 ? 10.401 5.734 2.704 1.00 85.44 155 ASP A CA 1
ATOM 1260 C C . ASP A 1 155 ? 11.761 5.471 2.034 1.00 85.44 155 ASP A C 1
ATOM 1262 O O . ASP A 1 155 ? 11.912 5.601 0.816 1.00 85.44 155 ASP A O 1
ATOM 1266 N N . GLU A 1 156 ? 12.780 5.149 2.839 1.00 90.75 156 GLU A N 1
ATOM 1267 C CA . GLU A 1 156 ? 14.165 4.942 2.375 1.00 90.75 156 GLU A CA 1
ATOM 1268 C C . GLU A 1 156 ? 14.260 3.869 1.284 1.00 90.75 156 GLU A C 1
ATOM 1270 O O . GLU A 1 156 ? 15.008 4.006 0.313 1.00 90.75 156 GLU A O 1
ATOM 1275 N N . VAL A 1 157 ? 13.459 2.808 1.413 1.00 89.56 157 VAL A N 1
ATOM 1276 C CA . VAL A 1 157 ? 13.395 1.717 0.433 1.00 89.56 157 VAL A CA 1
ATOM 1277 C C . VAL A 1 157 ? 12.921 2.254 -0.914 1.00 89.56 157 VAL A C 1
ATOM 1279 O O . VAL A 1 157 ? 13.501 1.931 -1.951 1.00 89.56 157 VAL A O 1
ATOM 1282 N N . LEU A 1 158 ? 11.895 3.105 -0.907 1.00 89.75 158 LEU A N 1
ATOM 1283 C CA . LEU A 1 158 ? 11.345 3.692 -2.121 1.00 89.75 158 LEU A CA 1
ATOM 1284 C C . LEU A 1 158 ? 12.335 4.670 -2.764 1.00 89.75 158 LEU A C 1
ATOM 1286 O O . LEU A 1 158 ? 12.535 4.620 -3.978 1.00 89.75 158 LEU A O 1
ATOM 1290 N N . GLU A 1 159 ? 13.003 5.510 -1.968 1.00 91.44 159 GLU A N 1
ATOM 1291 C CA . GLU A 1 159 ? 14.055 6.400 -2.469 1.00 91.44 159 GLU A CA 1
ATOM 1292 C C . GLU A 1 159 ? 15.198 5.624 -3.131 1.00 91.44 159 GLU A C 1
ATOM 1294 O O . GLU A 1 159 ? 15.667 6.006 -4.206 1.00 91.44 159 GLU A O 1
ATOM 1299 N N . ASN A 1 160 ? 15.639 4.526 -2.516 1.00 94.06 160 ASN A N 1
ATOM 1300 C CA . ASN A 1 160 ? 16.694 3.678 -3.063 1.00 94.06 160 ASN A CA 1
ATOM 1301 C C . ASN A 1 160 ? 16.259 3.016 -4.376 1.00 94.06 160 ASN A C 1
ATOM 1303 O O . ASN A 1 160 ? 17.023 3.035 -5.342 1.00 94.06 160 ASN A O 1
ATOM 1307 N N . LEU A 1 161 ? 15.017 2.523 -4.460 1.00 94.19 161 LEU A N 1
ATOM 1308 C CA . LEU A 1 161 ? 14.449 1.988 -5.702 1.00 94.19 161 LEU A CA 1
ATOM 1309 C C . LEU A 1 161 ? 14.363 3.056 -6.803 1.00 94.19 161 LEU A C 1
ATOM 1311 O O . LEU A 1 161 ? 14.685 2.773 -7.956 1.00 94.19 161 LEU A O 1
ATOM 1315 N N . PHE A 1 162 ? 13.972 4.289 -6.472 1.00 94.06 162 PHE A N 1
ATOM 1316 C CA . PHE A 1 162 ? 13.948 5.389 -7.440 1.00 94.06 162 PHE A CA 1
ATOM 1317 C C . PHE A 1 162 ? 15.350 5.764 -7.925 1.00 94.06 162 PHE A C 1
ATOM 1319 O O . PHE A 1 162 ? 15.536 5.978 -9.125 1.00 94.06 162 PHE A O 1
ATOM 1326 N N . LYS A 1 163 ? 16.339 5.809 -7.024 1.00 95.50 163 LYS A N 1
ATOM 1327 C CA . LYS A 1 163 ? 17.747 6.051 -7.372 1.00 95.50 163 LYS A CA 1
ATOM 1328 C C . LYS A 1 163 ? 18.275 4.945 -8.293 1.00 95.50 163 LYS A C 1
ATOM 1330 O O . LYS A 1 163 ? 18.810 5.268 -9.350 1.00 95.50 163 LYS A O 1
ATOM 1335 N N . GLU A 1 164 ? 18.058 3.671 -7.950 1.00 95.31 164 GLU A N 1
ATOM 1336 C CA . GLU A 1 164 ? 18.455 2.508 -8.768 1.00 95.31 164 GLU A CA 1
ATOM 1337 C C . GLU A 1 164 ? 17.760 2.514 -10.143 1.00 95.31 164 GLU A C 1
ATOM 1339 O O . GLU A 1 164 ? 18.392 2.289 -11.175 1.00 95.31 164 GLU A O 1
ATOM 1344 N N . GLY A 1 165 ? 16.470 2.853 -10.192 1.00 96.19 165 GLY A N 1
ATOM 1345 C CA . GLY A 1 165 ? 15.736 2.982 -11.451 1.00 96.19 165 GLY A CA 1
ATOM 1346 C C . GLY A 1 165 ? 16.249 4.130 -12.324 1.00 96.19 165 GLY A C 1
ATOM 1347 O O . GLY A 1 165 ? 16.362 3.986 -13.544 1.00 96.19 165 GLY A O 1
ATOM 1348 N N . ALA A 1 166 ? 16.597 5.268 -11.718 1.00 96.25 166 ALA A N 1
ATOM 1349 C CA . ALA A 1 166 ? 17.136 6.423 -12.429 1.00 96.25 166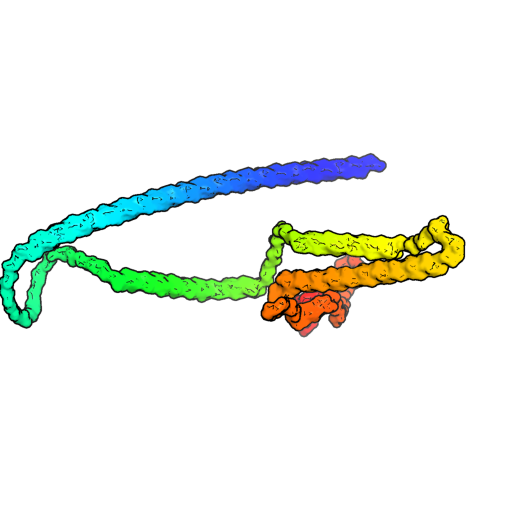 ALA A CA 1
ATOM 1350 C C . ALA A 1 166 ? 18.540 6.153 -12.992 1.00 96.25 166 ALA A C 1
ATOM 1352 O O . ALA A 1 166 ? 18.813 6.516 -14.142 1.00 96.25 166 ALA A O 1
ATOM 1353 N N . THR A 1 167 ? 19.415 5.492 -12.226 1.00 96.31 167 THR A N 1
ATOM 1354 C CA . THR A 1 167 ? 20.749 5.097 -12.703 1.00 96.31 167 THR A CA 1
ATOM 1355 C C . THR A 1 167 ? 20.644 4.073 -13.824 1.00 96.31 167 THR A C 1
ATOM 1357 O O . THR A 1 167 ? 21.242 4.286 -14.878 1.00 96.31 167 THR A O 1
ATOM 1360 N N . LEU A 1 168 ? 19.808 3.040 -13.676 1.00 95.75 168 LEU A N 1
ATOM 1361 C CA . LEU A 1 168 ? 19.596 2.032 -14.715 1.00 95.75 168 LEU A CA 1
ATOM 1362 C C . LEU A 1 168 ? 19.020 2.644 -15.999 1.00 95.75 168 LEU A C 1
ATOM 1364 O O . LEU A 1 168 ? 19.497 2.355 -17.097 1.00 95.75 168 LEU A O 1
ATOM 1368 N N . LYS A 1 169 ? 18.036 3.546 -15.886 1.00 95.31 169 LYS A N 1
ATOM 1369 C CA . LYS A 1 169 ? 17.493 4.282 -17.038 1.00 95.31 169 LYS A CA 1
ATOM 1370 C C . LYS A 1 169 ? 18.584 5.089 -17.741 1.00 95.31 169 LYS A C 1
ATOM 1372 O O . LYS A 1 169 ? 18.654 5.076 -18.970 1.00 95.31 169 LYS A O 1
ATOM 1377 N N . LYS A 1 170 ? 19.440 5.778 -16.980 1.00 94.94 170 LYS A N 1
ATOM 1378 C CA . LYS A 1 170 ? 20.575 6.537 -17.523 1.00 94.94 170 LYS A CA 1
ATOM 1379 C C . LYS A 1 170 ? 21.584 5.618 -18.215 1.00 94.94 170 LYS A C 1
ATOM 1381 O O . LYS A 1 170 ? 22.034 5.958 -19.305 1.00 94.94 170 LYS A O 1
ATOM 1386 N N . GLU A 1 171 ? 21.905 4.463 -17.635 1.00 93.19 171 GLU A N 1
ATOM 1387 C CA . GLU A 1 171 ? 22.795 3.463 -18.238 1.00 93.19 171 GLU A CA 1
ATOM 1388 C C . GLU A 1 171 ? 22.239 2.944 -19.569 1.00 93.19 171 GLU A C 1
ATOM 1390 O O . GLU A 1 171 ? 22.952 2.969 -20.574 1.00 93.19 171 GLU A O 1
ATOM 1395 N N . ILE A 1 172 ? 20.960 2.561 -19.610 1.00 93.38 172 ILE A N 1
ATOM 1396 C CA . ILE A 1 172 ? 20.292 2.083 -20.830 1.00 93.38 172 ILE A CA 1
ATOM 1397 C C . ILE A 1 172 ? 20.277 3.178 -21.900 1.00 93.38 172 ILE A C 1
ATOM 1399 O O . ILE A 1 172 ? 20.673 2.933 -23.036 1.00 93.38 172 ILE A O 1
ATOM 1403 N N . LEU A 1 173 ? 19.879 4.403 -21.544 1.00 93.38 173 LEU A N 1
ATOM 1404 C CA . LEU A 1 173 ? 19.888 5.527 -22.484 1.00 93.38 173 LEU A CA 1
ATOM 1405 C C . LEU A 1 173 ? 21.301 5.827 -22.988 1.00 93.38 173 LEU A C 1
ATOM 1407 O O . LEU A 1 173 ? 21.481 6.073 -24.177 1.00 93.38 173 LEU A O 1
ATOM 1411 N N . SER A 1 174 ? 22.313 5.767 -22.120 1.00 90.81 174 SER A N 1
ATOM 1412 C CA . SER A 1 174 ? 23.708 5.966 -22.523 1.00 90.81 174 SER A CA 1
ATOM 1413 C C . SER A 1 174 ? 24.190 4.894 -23.502 1.00 90.81 174 SER A C 1
ATOM 1415 O O . SER A 1 174 ? 24.917 5.219 -24.436 1.00 90.81 174 SER A O 1
ATOM 1417 N N . ALA A 1 175 ? 23.751 3.642 -23.332 1.00 88.62 175 ALA A N 1
ATOM 1418 C CA . ALA A 1 175 ? 24.073 2.550 -24.246 1.00 88.62 175 ALA A CA 1
ATOM 1419 C C . ALA A 1 175 ? 23.362 2.711 -25.601 1.00 88.62 175 ALA A C 1
ATOM 1421 O O . ALA A 1 175 ? 23.961 2.460 -26.638 1.00 88.62 175 ALA A O 1
ATOM 1422 N N . LEU A 1 176 ? 22.112 3.188 -25.606 1.00 87.69 176 LEU A N 1
ATOM 1423 C CA . LEU A 1 176 ? 21.343 3.414 -26.837 1.00 87.69 176 LEU A CA 1
ATOM 1424 C C . LEU A 1 176 ? 21.820 4.632 -27.637 1.00 87.69 176 LEU A C 1
ATOM 1426 O O . LEU A 1 176 ? 21.715 4.649 -28.859 1.00 87.69 176 LEU A O 1
ATOM 1430 N N . THR A 1 177 ? 22.299 5.671 -26.955 1.00 88.31 177 THR A N 1
ATOM 1431 C CA . THR A 1 177 ? 22.659 6.950 -27.590 1.00 88.31 177 THR A CA 1
ATOM 1432 C C . THR A 1 177 ? 24.117 7.022 -28.025 1.00 88.31 177 THR A C 1
ATOM 1434 O O . THR A 1 177 ? 24.434 7.737 -28.974 1.00 88.31 177 THR A O 1
ATOM 1437 N N . LYS A 1 178 ? 25.020 6.292 -27.363 1.00 81.00 178 LYS A N 1
ATOM 1438 C CA . LYS A 1 178 ? 26.444 6.285 -27.699 1.00 81.00 178 LYS A CA 1
ATOM 1439 C C . LYS A 1 178 ? 26.776 5.069 -28.559 1.00 81.00 178 LYS A C 1
ATOM 1441 O O . LYS A 1 178 ? 27.052 3.997 -28.031 1.00 81.00 178 LYS A O 1
ATOM 1446 N N . SER A 1 179 ? 26.831 5.250 -29.879 1.00 73.50 179 SER A N 1
ATOM 1447 C CA . SER A 1 179 ? 27.413 4.245 -30.775 1.00 73.50 179 SER A CA 1
ATOM 1448 C C . SER A 1 179 ? 28.897 4.062 -30.433 1.00 73.50 179 SER A C 1
ATOM 1450 O O . SER A 1 179 ? 29.708 4.971 -30.630 1.00 73.50 179 SER A O 1
ATOM 1452 N N . SER A 1 180 ? 29.243 2.913 -29.855 1.00 76.69 180 SER A N 1
ATOM 1453 C CA . SER A 1 180 ? 30.611 2.552 -29.488 1.00 76.69 180 SER A CA 1
ATOM 1454 C C . SER A 1 180 ? 31.306 1.917 -30.688 1.00 76.69 180 SER A C 1
ATOM 1456 O O . SER A 1 180 ? 30.747 1.016 -31.306 1.00 76.69 180 SER A O 1
ATOM 1458 N N . PHE A 1 181 ? 32.522 2.360 -31.007 1.00 81.12 181 PHE A N 1
ATOM 1459 C CA . PHE A 1 181 ? 33.347 1.768 -32.061 1.00 81.12 181 PHE A CA 1
ATOM 1460 C C . PHE A 1 181 ? 34.702 1.338 -31.485 1.00 81.12 181 PHE A C 1
ATOM 1462 O O . PHE A 1 181 ? 35.256 2.052 -30.641 1.00 81.12 181 PHE A O 1
ATOM 1469 N N . PRO A 1 182 ? 35.274 0.209 -31.937 1.00 81.94 182 PRO A N 1
ATOM 1470 C CA . PRO A 1 182 ? 36.594 -0.210 -31.494 1.00 81.94 182 PRO A CA 1
ATOM 1471 C C . PRO A 1 182 ? 37.669 0.768 -32.009 1.00 81.94 182 PRO A C 1
ATOM 1473 O O . PRO A 1 182 ? 37.619 1.184 -33.171 1.00 81.94 182 PRO A O 1
ATOM 1476 N N . PRO A 1 183 ? 38.673 1.139 -31.191 1.00 78.81 183 PRO A N 1
ATOM 1477 C CA . PRO A 1 183 ? 39.741 2.045 -31.607 1.00 78.81 183 PRO A CA 1
ATOM 1478 C C . PRO A 1 183 ? 40.707 1.350 -32.581 1.00 78.81 183 PRO A C 1
ATOM 1480 O O . PRO A 1 183 ? 41.733 0.804 -32.177 1.00 78.81 183 PRO A O 1
ATOM 1483 N N . MET A 1 184 ? 40.392 1.397 -33.879 1.00 76.19 184 MET A N 1
ATOM 1484 C CA . MET A 1 184 ? 41.161 0.731 -34.946 1.00 76.19 184 MET A CA 1
ATOM 1485 C C . MET A 1 184 ? 42.628 1.156 -35.019 1.00 76.19 184 MET A C 1
ATOM 1487 O O . MET A 1 184 ? 43.485 0.350 -35.361 1.00 76.19 184 MET A O 1
ATOM 1491 N N . TYR A 1 185 ? 42.930 2.399 -34.642 1.00 78.62 185 TYR A N 1
ATOM 1492 C CA . TYR A 1 185 ? 44.283 2.961 -34.669 1.00 78.62 185 TYR A CA 1
ATOM 1493 C C . TYR A 1 185 ? 45.244 2.327 -33.647 1.00 78.62 185 TYR A C 1
ATOM 1495 O O . TYR A 1 185 ? 46.449 2.541 -33.732 1.00 78.62 185 TYR A O 1
ATOM 1503 N N . LYS A 1 186 ? 44.731 1.556 -32.676 1.00 77.06 186 LYS A N 1
ATOM 1504 C CA . LYS A 1 186 ? 45.536 0.847 -31.662 1.00 77.06 186 LYS A CA 1
ATOM 1505 C C . LYS A 1 186 ? 45.751 -0.634 -31.986 1.00 77.06 186 LYS A C 1
ATOM 1507 O O . LYS A 1 186 ? 46.398 -1.340 -31.214 1.00 77.06 186 LYS A O 1
ATOM 1512 N N . VAL A 1 187 ? 45.177 -1.134 -33.080 1.00 80.81 187 VAL A N 1
ATOM 1513 C CA . VAL A 1 187 ? 45.200 -2.560 -33.422 1.00 80.81 187 VAL A CA 1
ATOM 1514 C C . VAL A 1 187 ? 46.386 -2.850 -34.341 1.00 80.81 187 VAL A C 1
ATOM 1516 O O . VAL A 1 187 ? 46.662 -2.091 -35.266 1.00 80.81 187 VAL A O 1
ATOM 1519 N N . LYS A 1 188 ? 47.094 -3.963 -34.101 1.00 79.81 188 LYS A N 1
ATOM 1520 C CA . LYS A 1 188 ? 48.178 -4.414 -34.987 1.00 79.81 188 LYS A CA 1
ATOM 1521 C C . LYS A 1 188 ? 47.640 -4.647 -36.415 1.00 79.81 188 LYS A C 1
ATOM 1523 O O . LYS A 1 188 ? 46.545 -5.210 -36.543 1.00 79.81 188 LYS A O 1
ATOM 1528 N N . PRO A 1 189 ? 48.390 -4.279 -37.472 1.00 72.31 189 PRO A N 1
ATOM 1529 C CA . PRO A 1 189 ? 48.007 -4.560 -38.856 1.00 72.31 189 PRO A CA 1
ATOM 1530 C C . PRO A 1 189 ? 47.672 -6.047 -39.037 1.00 72.31 189 PRO A C 1
ATOM 1532 O O . PRO A 1 189 ? 48.394 -6.908 -38.541 1.00 72.31 189 PRO A O 1
ATOM 1535 N N . GLY A 1 190 ? 46.545 -6.349 -39.685 1.00 74.94 190 GLY A N 1
ATOM 1536 C CA . GLY A 1 190 ? 46.042 -7.718 -39.863 1.00 74.94 190 GLY A CA 1
ATOM 1537 C C . GLY A 1 190 ? 45.094 -8.223 -38.767 1.00 74.94 190 GLY A C 1
ATOM 1538 O O . GLY A 1 190 ? 44.327 -9.142 -39.034 1.00 74.94 190 GLY A O 1
ATOM 1539 N N . ASN A 1 191 ? 45.039 -7.591 -37.582 1.00 80.25 191 ASN A N 1
ATOM 1540 C CA . ASN A 1 191 ? 44.195 -8.063 -36.470 1.00 80.25 191 ASN A CA 1
ATOM 1541 C C . ASN A 1 191 ? 42.855 -7.316 -36.286 1.00 80.25 191 ASN A C 1
ATOM 1543 O O . ASN A 1 191 ? 42.177 -7.453 -35.264 1.00 80.25 191 ASN A O 1
ATOM 1547 N N . GLY A 1 192 ? 42.453 -6.514 -37.277 1.00 81.31 192 GLY A N 1
ATOM 1548 C CA . GLY A 1 192 ? 41.230 -5.701 -37.228 1.00 81.31 192 GLY A CA 1
ATOM 1549 C C . GLY A 1 192 ? 39.943 -6.528 -37.121 1.00 81.31 192 GLY A C 1
ATOM 1550 O O . GLY A 1 192 ? 39.041 -6.167 -36.367 1.00 81.31 192 GLY A O 1
ATOM 1551 N N . ALA A 1 193 ? 39.871 -7.675 -37.807 1.00 84.50 193 ALA A N 1
ATOM 1552 C CA . ALA A 1 193 ? 38.703 -8.559 -37.762 1.00 84.50 193 ALA A CA 1
ATOM 1553 C C . ALA A 1 193 ? 38.470 -9.159 -36.363 1.00 84.50 193 ALA A C 1
ATOM 1555 O O . ALA A 1 193 ? 37.330 -9.322 -35.931 1.00 84.50 193 ALA A O 1
ATOM 1556 N N . GLU A 1 194 ? 39.532 -9.474 -35.617 1.00 85.25 194 GLU A N 1
ATOM 1557 C CA . GLU A 1 194 ? 39.401 -9.904 -34.221 1.00 85.25 194 GLU A CA 1
ATOM 1558 C C . GLU A 1 194 ? 38.992 -8.767 -33.289 1.00 85.25 194 GLU A C 1
ATOM 1560 O O . GLU A 1 194 ? 38.195 -8.994 -32.384 1.00 85.25 194 GLU A O 1
ATOM 1565 N N . ALA A 1 195 ? 39.498 -7.550 -33.506 1.00 85.19 195 ALA A N 1
ATOM 1566 C CA . ALA A 1 195 ? 39.116 -6.391 -32.701 1.00 85.19 195 ALA A CA 1
ATOM 1567 C C . ALA A 1 195 ? 37.616 -6.077 -32.827 1.00 85.19 195 ALA A C 1
ATOM 1569 O O . ALA A 1 195 ? 36.957 -5.840 -31.816 1.00 85.19 195 ALA A O 1
ATOM 1570 N N . TRP A 1 196 ? 37.062 -6.161 -34.041 1.00 86.69 196 TRP A N 1
ATOM 1571 C CA . TRP A 1 196 ? 35.617 -6.072 -34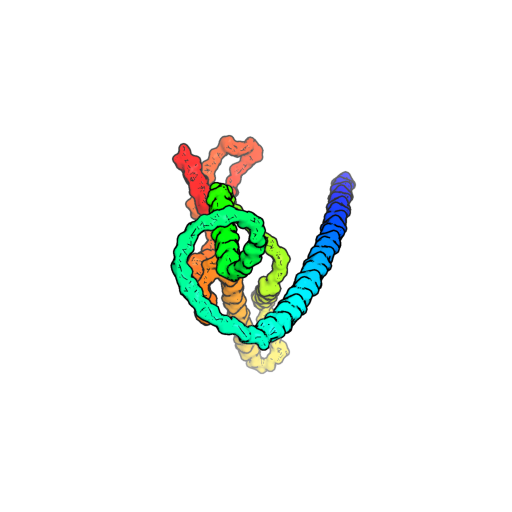.264 1.00 86.69 196 TRP A CA 1
ATOM 1572 C C . TRP A 1 196 ? 34.852 -7.210 -33.589 1.00 86.69 196 TRP A C 1
ATOM 1574 O O . TRP A 1 196 ? 33.875 -6.953 -32.895 1.00 86.69 196 TRP A O 1
ATOM 1584 N N . ARG A 1 197 ? 35.303 -8.464 -33.742 1.00 89.25 197 ARG A N 1
ATOM 1585 C CA . ARG A 1 197 ? 34.655 -9.619 -33.095 1.00 89.25 197 ARG A CA 1
ATOM 1586 C C . ARG A 1 197 ? 34.600 -9.475 -31.573 1.00 89.25 197 ARG A C 1
ATOM 1588 O O . ARG A 1 197 ? 33.553 -9.733 -30.989 1.00 89.25 197 ARG A O 1
ATOM 1595 N N . ARG A 1 198 ? 35.692 -9.027 -30.942 1.00 87.94 198 ARG A N 1
ATOM 1596 C CA . ARG A 1 198 ? 35.745 -8.768 -29.493 1.00 87.94 198 ARG A CA 1
ATOM 1597 C C . ARG A 1 198 ? 34.805 -7.638 -29.085 1.00 87.94 198 ARG A C 1
ATOM 1599 O O . ARG A 1 198 ? 34.023 -7.820 -28.165 1.00 87.94 198 ARG A O 1
ATOM 1606 N N . HIS A 1 199 ? 34.811 -6.523 -29.811 1.00 89.62 199 HIS A N 1
ATOM 1607 C CA . HIS A 1 199 ? 33.921 -5.394 -29.527 1.00 89.62 199 HIS A CA 1
ATOM 1608 C C . HIS A 1 199 ? 32.437 -5.755 -29.655 1.00 89.62 199 HIS A C 1
ATOM 1610 O O . HIS A 1 199 ? 31.657 -5.430 -28.766 1.00 89.62 199 HIS A O 1
ATOM 1616 N N . PHE A 1 200 ? 32.042 -6.490 -30.700 1.00 90.25 200 PHE A N 1
ATOM 1617 C CA . PHE A 1 200 ? 30.661 -6.962 -30.830 1.00 90.25 200 PHE A CA 1
ATOM 1618 C C . PHE A 1 200 ? 30.270 -7.920 -29.704 1.00 90.25 200 PHE A C 1
ATOM 1620 O O . PHE A 1 200 ? 29.132 -7.876 -29.239 1.00 90.25 200 PHE A O 1
ATOM 1627 N N . LEU A 1 201 ? 31.197 -8.771 -29.255 1.00 91.69 201 LEU A N 1
ATOM 1628 C CA . LEU A 1 201 ? 30.962 -9.658 -28.120 1.00 91.69 201 LEU A CA 1
ATOM 1629 C C . LEU A 1 201 ? 30.776 -8.859 -26.822 1.00 91.69 201 LEU A C 1
ATOM 1631 O O . LEU A 1 201 ? 29.785 -9.064 -26.128 1.00 91.69 201 LEU A O 1
ATOM 1635 N N . GLU A 1 202 ? 31.663 -7.900 -26.550 1.00 90.25 202 GLU A N 1
ATOM 1636 C CA . GLU A 1 202 ? 31.588 -7.000 -25.394 1.00 90.25 202 GLU A CA 1
ATOM 1637 C C . GLU A 1 202 ? 30.292 -6.180 -25.388 1.00 90.25 202 GLU A C 1
ATOM 1639 O O . GLU A 1 202 ? 29.638 -6.067 -24.353 1.00 90.25 202 GLU A O 1
ATOM 1644 N N . GLU A 1 203 ? 29.878 -5.637 -26.535 1.00 89.88 203 GLU A N 1
ATOM 1645 C CA . GLU A 1 203 ? 28.646 -4.852 -26.639 1.00 89.88 203 GLU A CA 1
ATOM 1646 C C . GLU A 1 203 ? 27.406 -5.733 -26.441 1.00 89.88 203 GLU A C 1
ATOM 1648 O O . GLU A 1 203 ? 26.467 -5.360 -25.736 1.00 89.88 203 GLU A O 1
ATOM 1653 N N . ARG A 1 204 ? 27.413 -6.952 -26.991 1.00 91.81 204 ARG A N 1
ATOM 1654 C CA . ARG A 1 204 ? 26.331 -7.919 -26.783 1.00 91.81 204 ARG A CA 1
ATOM 1655 C C . ARG A 1 204 ? 26.231 -8.331 -25.314 1.00 91.81 204 ARG A C 1
ATOM 1657 O O . ARG A 1 204 ? 25.129 -8.348 -24.766 1.00 91.81 204 ARG A O 1
ATOM 1664 N N . ASP A 1 205 ? 27.356 -8.620 -24.669 1.00 92.88 205 ASP A N 1
ATOM 1665 C CA . ASP A 1 205 ? 27.402 -8.987 -23.252 1.00 92.88 205 ASP A CA 1
ATOM 1666 C C . ASP A 1 205 ? 26.988 -7.809 -22.360 1.00 92.88 205 ASP A C 1
ATOM 1668 O O . ASP A 1 205 ? 26.218 -7.983 -21.410 1.00 92.88 205 ASP A O 1
ATOM 1672 N N . ARG A 1 206 ? 27.383 -6.582 -22.721 1.00 91.56 206 ARG A N 1
ATOM 1673 C CA . ARG A 1 206 ? 26.918 -5.349 -22.076 1.00 91.56 206 ARG A CA 1
ATOM 1674 C C . ARG A 1 206 ? 25.399 -5.215 -22.167 1.00 91.56 206 ARG A C 1
ATOM 1676 O O . ARG A 1 206 ? 24.753 -5.033 -21.133 1.00 91.56 206 ARG A O 1
ATOM 1683 N N . ILE A 1 207 ? 24.812 -5.345 -23.357 1.00 91.94 207 ILE A N 1
ATOM 1684 C CA . ILE A 1 207 ? 23.356 -5.265 -23.561 1.00 91.94 207 ILE A CA 1
ATOM 1685 C C . ILE A 1 207 ? 22.631 -6.369 -22.780 1.00 91.94 207 ILE A C 1
ATOM 1687 O O . ILE A 1 207 ? 21.616 -6.103 -22.131 1.00 91.94 207 ILE A O 1
ATOM 1691 N N . LEU A 1 208 ? 23.155 -7.597 -22.788 1.00 94.50 208 LEU A N 1
ATOM 1692 C CA . LEU A 1 208 ? 22.590 -8.704 -22.015 1.00 94.50 208 LEU A CA 1
ATOM 1693 C C . LEU A 1 208 ? 22.638 -8.435 -20.510 1.00 94.50 208 LEU A C 1
ATOM 1695 O O . LEU A 1 208 ? 21.638 -8.650 -19.827 1.00 94.50 208 LEU A O 1
ATOM 1699 N N . SER A 1 209 ? 23.752 -7.912 -19.997 1.00 95.19 209 SER A N 1
ATOM 1700 C CA . SER A 1 209 ? 23.879 -7.561 -18.581 1.00 95.19 209 SER A CA 1
ATOM 1701 C C . SER A 1 209 ? 22.874 -6.477 -18.170 1.00 95.19 209 SER A C 1
ATOM 1703 O O . SER A 1 209 ? 22.227 -6.602 -17.130 1.00 95.19 209 SER A O 1
ATOM 1705 N N . LEU A 1 210 ? 22.659 -5.460 -19.015 1.00 94.88 210 LEU A N 1
ATOM 1706 C CA . LEU A 1 210 ? 21.657 -4.415 -18.789 1.00 94.88 210 LEU A CA 1
ATOM 1707 C C . LEU A 1 210 ? 20.236 -4.984 -18.810 1.00 94.88 210 LEU A C 1
ATOM 1709 O O . LEU A 1 210 ? 19.422 -4.630 -17.958 1.00 94.88 210 LEU A O 1
ATOM 1713 N N . LYS A 1 211 ? 19.945 -5.908 -19.732 1.00 95.25 211 LYS A N 1
ATOM 1714 C CA . LYS A 1 211 ? 18.657 -6.611 -19.783 1.00 95.25 211 LYS A CA 1
ATOM 1715 C C . LYS A 1 211 ? 18.413 -7.424 -18.510 1.00 95.25 211 LYS A C 1
ATOM 1717 O O . LYS A 1 211 ? 17.322 -7.349 -17.950 1.00 95.25 211 LYS A O 1
ATOM 1722 N N . LEU A 1 212 ? 19.412 -8.166 -18.029 1.00 96.62 212 LEU A N 1
ATOM 1723 C CA . LEU A 1 212 ? 19.305 -8.936 -16.785 1.00 96.62 212 LEU A CA 1
ATOM 1724 C C . LEU A 1 212 ? 19.069 -8.025 -15.577 1.00 96.62 212 LEU A C 1
ATOM 1726 O O . LEU A 1 212 ? 18.147 -8.278 -14.802 1.00 96.62 212 LEU A O 1
ATOM 1730 N N . LYS A 1 213 ? 19.830 -6.929 -15.457 1.00 96.00 213 LYS A N 1
ATOM 1731 C CA . LYS A 1 213 ? 19.614 -5.914 -14.413 1.00 96.00 213 LYS A CA 1
ATOM 1732 C C . LYS A 1 213 ? 18.202 -5.326 -14.473 1.00 96.00 213 LYS A C 1
ATOM 1734 O O . LYS A 1 213 ? 17.572 -5.164 -13.434 1.00 96.00 213 LYS A O 1
ATOM 1739 N N . ALA A 1 214 ? 17.676 -5.057 -15.669 1.00 96.12 214 ALA A N 1
ATOM 1740 C CA . ALA A 1 214 ? 16.317 -4.546 -15.838 1.00 96.12 214 ALA A CA 1
ATOM 1741 C C . ALA A 1 214 ? 15.243 -5.537 -15.379 1.00 96.12 214 ALA A C 1
ATOM 1743 O O . ALA A 1 214 ? 14.307 -5.138 -14.689 1.00 96.12 214 ALA A O 1
ATOM 1744 N N . VAL A 1 215 ? 15.398 -6.826 -15.691 1.00 96.69 215 VAL A N 1
ATOM 1745 C CA . VAL A 1 215 ? 14.478 -7.875 -15.219 1.00 96.69 215 VAL A CA 1
ATOM 1746 C C . VAL A 1 215 ? 14.544 -8.019 -13.696 1.00 96.69 215 VAL A C 1
ATOM 1748 O O . VAL A 1 215 ? 13.509 -8.104 -13.038 1.00 96.69 215 VAL A O 1
ATOM 1751 N N . GLN A 1 216 ? 15.744 -7.988 -13.113 1.00 95.50 216 GLN A N 1
ATOM 1752 C CA . GLN A 1 216 ? 15.913 -8.026 -11.657 1.00 95.50 216 GLN A CA 1
ATOM 1753 C C . GLN A 1 216 ? 15.282 -6.806 -10.979 1.00 95.50 216 GLN A C 1
ATOM 1755 O O . GLN A 1 216 ? 14.569 -6.952 -9.988 1.00 95.50 216 GLN A O 1
ATOM 1760 N N . PHE A 1 217 ? 15.493 -5.610 -11.529 1.00 96.12 217 PHE A N 1
ATOM 1761 C CA . PHE A 1 217 ? 14.881 -4.385 -11.024 1.00 96.12 217 PHE A CA 1
ATOM 1762 C C . PHE A 1 217 ? 13.350 -4.438 -11.122 1.00 96.12 217 PHE A C 1
ATOM 1764 O O . PHE A 1 217 ? 12.662 -4.124 -10.153 1.00 96.12 217 PHE A O 1
ATOM 1771 N N . GLN A 1 218 ? 12.804 -4.924 -12.241 1.00 94.38 218 GLN A N 1
ATOM 1772 C CA . GLN A 1 218 ? 11.364 -5.137 -12.402 1.00 94.38 218 GLN A CA 1
ATOM 1773 C C . GLN A 1 218 ? 10.808 -6.089 -11.332 1.00 94.38 218 GLN A C 1
ATOM 1775 O O . GLN A 1 218 ? 9.766 -5.800 -10.744 1.00 94.38 218 GLN A O 1
ATOM 1780 N N . ALA A 1 219 ? 11.511 -7.187 -11.036 1.00 92.50 219 ALA A N 1
ATOM 1781 C CA . ALA A 1 219 ? 11.112 -8.127 -9.991 1.00 92.50 219 ALA A CA 1
ATOM 1782 C C . ALA A 1 219 ? 11.136 -7.487 -8.591 1.00 92.50 219 ALA A C 1
ATOM 1784 O O . ALA A 1 219 ? 10.189 -7.668 -7.824 1.00 92.50 219 ALA A O 1
ATOM 1785 N N . LYS A 1 220 ? 12.163 -6.684 -8.272 1.00 92.88 220 LYS A N 1
ATOM 1786 C CA . LYS A 1 220 ? 12.237 -5.923 -7.010 1.00 92.88 220 LYS A CA 1
ATOM 1787 C C . LYS A 1 220 ? 11.059 -4.958 -6.864 1.00 92.88 220 LYS A C 1
ATOM 1789 O O . LYS A 1 220 ? 10.398 -4.955 -5.829 1.00 92.88 220 LYS A O 1
ATOM 1794 N N . VAL A 1 221 ? 10.768 -4.174 -7.905 1.00 93.12 221 VAL A N 1
ATOM 1795 C CA . VAL A 1 221 ? 9.648 -3.218 -7.913 1.00 93.12 221 VAL A CA 1
ATOM 1796 C C . VAL A 1 221 ? 8.313 -3.944 -7.751 1.00 93.12 221 VAL A C 1
ATOM 1798 O O . VAL A 1 221 ? 7.475 -3.517 -6.955 1.00 93.12 221 VAL A O 1
ATOM 1801 N N . ALA A 1 222 ? 8.115 -5.062 -8.452 1.00 90.56 222 ALA A N 1
ATOM 1802 C CA . ALA A 1 222 ? 6.905 -5.868 -8.325 1.00 90.56 222 ALA A CA 1
ATOM 1803 C C . ALA A 1 222 ? 6.730 -6.409 -6.894 1.00 90.56 222 ALA A C 1
ATOM 1805 O O . ALA A 1 222 ? 5.660 -6.247 -6.306 1.00 90.56 222 ALA A O 1
ATOM 1806 N N . ALA A 1 223 ? 7.786 -6.970 -6.298 1.00 89.88 223 ALA A N 1
ATOM 1807 C CA . ALA A 1 223 ? 7.760 -7.478 -4.927 1.00 89.88 223 ALA A CA 1
ATOM 1808 C C . ALA A 1 223 ? 7.445 -6.372 -3.903 1.00 89.88 223 ALA A C 1
ATOM 1810 O O . ALA A 1 223 ? 6.592 -6.547 -3.032 1.00 89.88 223 ALA A O 1
ATOM 1811 N N . GLU A 1 224 ? 8.079 -5.208 -4.035 1.00 90.25 224 GLU A N 1
ATOM 1812 C CA . GLU A 1 224 ? 7.845 -4.052 -3.165 1.00 90.25 224 GLU A CA 1
ATOM 1813 C C . GLU A 1 224 ? 6.444 -3.441 -3.334 1.00 90.25 224 GLU A C 1
ATOM 1815 O O . GLU A 1 224 ? 5.858 -2.941 -2.368 1.00 90.25 224 GLU A O 1
ATOM 1820 N N . THR A 1 225 ? 5.863 -3.536 -4.532 1.00 90.50 225 THR A N 1
ATOM 1821 C CA . THR A 1 225 ? 4.474 -3.128 -4.791 1.00 90.50 225 THR A CA 1
ATOM 1822 C C . THR A 1 225 ? 3.489 -4.052 -4.072 1.00 90.50 225 THR A C 1
ATOM 1824 O O . THR A 1 225 ? 2.553 -3.575 -3.427 1.00 90.50 225 THR A O 1
ATOM 1827 N N . ILE A 1 226 ? 3.719 -5.368 -4.126 1.00 91.00 226 ILE A N 1
ATOM 1828 C CA . ILE A 1 226 ? 2.883 -6.379 -3.458 1.00 91.00 226 ILE A CA 1
ATOM 1829 C C . ILE A 1 226 ? 2.928 -6.200 -1.936 1.00 91.00 226 ILE A C 1
ATOM 1831 O O . ILE A 1 226 ? 1.884 -6.203 -1.289 1.00 91.00 226 ILE A O 1
ATOM 1835 N N . LYS A 1 227 ? 4.114 -5.973 -1.355 1.00 87.69 227 LYS A N 1
ATOM 1836 C CA . LYS A 1 227 ? 4.268 -5.769 0.098 1.00 87.69 227 LYS A CA 1
ATOM 1837 C C . LYS A 1 227 ? 3.500 -4.555 0.622 1.00 87.69 227 LYS A C 1
ATOM 1839 O O . LYS A 1 227 ? 2.954 -4.614 1.722 1.00 87.69 227 LYS A O 1
ATOM 1844 N N . ARG A 1 228 ? 3.458 -3.460 -0.146 1.00 86.50 228 ARG A N 1
ATOM 1845 C CA . ARG A 1 228 ? 2.777 -2.215 0.255 1.00 86.50 228 ARG A CA 1
ATOM 1846 C C . ARG A 1 228 ? 1.253 -2.302 0.150 1.00 86.50 228 ARG A C 1
ATOM 1848 O O . ARG A 1 228 ? 0.553 -1.561 0.840 1.00 86.50 228 ARG A O 1
ATOM 1855 N N . LYS A 1 229 ? 0.713 -3.187 -0.694 1.00 87.75 229 LYS A N 1
ATOM 1856 C CA . LYS A 1 229 ? -0.737 -3.360 -0.855 1.00 87.75 229 LYS A CA 1
ATOM 1857 C C . LYS A 1 229 ? -1.290 -4.315 0.203 1.00 87.75 229 LYS A C 1
ATOM 1859 O O . LYS A 1 229 ? -1.045 -5.519 0.173 1.00 87.75 229 LYS A O 1
ATOM 1864 N N . ARG A 1 230 ? -2.089 -3.778 1.133 1.00 86.25 230 ARG A N 1
ATOM 1865 C CA . ARG A 1 230 ? -2.827 -4.587 2.118 1.00 86.25 230 ARG A CA 1
ATOM 1866 C C . ARG A 1 230 ? -3.760 -5.566 1.400 1.00 86.25 230 ARG A C 1
ATOM 1868 O O . ARG A 1 230 ? -4.466 -5.165 0.484 1.00 86.25 230 ARG A O 1
ATOM 1875 N N . GLY A 1 231 ? -3.734 -6.837 1.803 1.00 87.06 231 GLY A N 1
ATOM 1876 C CA . GLY A 1 231 ? -4.558 -7.900 1.208 1.00 87.06 231 GLY A CA 1
ATOM 1877 C C . GLY A 1 231 ? -4.130 -8.365 -0.193 1.00 87.06 231 GLY A C 1
ATOM 1878 O O . GLY A 1 231 ? -4.681 -9.332 -0.707 1.00 87.06 231 GLY A O 1
ATOM 1879 N N . GLY A 1 232 ? -3.121 -7.738 -0.810 1.00 87.62 232 GLY A N 1
ATOM 1880 C CA . GLY A 1 232 ? -2.637 -8.104 -2.148 1.00 87.62 232 GLY A CA 1
ATOM 1881 C C . GLY A 1 232 ? -1.632 -9.260 -2.171 1.00 87.62 232 GLY A C 1
ATOM 1882 O O . GLY A 1 232 ? -1.103 -9.585 -3.237 1.00 87.62 232 GLY A O 1
ATOM 1883 N N . LYS A 1 233 ? -1.336 -9.849 -1.008 1.00 91.44 233 LYS A N 1
ATOM 1884 C CA . LYS A 1 233 ? -0.277 -10.837 -0.824 1.00 91.44 233 LYS A CA 1
ATOM 1885 C C . LYS A 1 233 ? -0.763 -12.068 -0.066 1.00 91.44 233 LYS A C 1
ATOM 1887 O O . LYS A 1 233 ? -1.591 -11.960 0.835 1.00 91.44 233 LYS A O 1
ATOM 1892 N N . ILE A 1 234 ? -0.170 -13.202 -0.405 1.00 90.69 234 ILE A N 1
ATOM 1893 C CA . ILE A 1 234 ? -0.301 -14.480 0.284 1.00 90.69 234 ILE A CA 1
ATOM 1894 C C . ILE A 1 234 ? 1.061 -14.767 0.917 1.00 90.69 234 ILE A C 1
ATOM 1896 O O . ILE A 1 234 ? 2.076 -14.828 0.217 1.00 90.69 234 ILE A O 1
ATOM 1900 N N . GLU A 1 235 ? 1.088 -14.870 2.243 1.00 89.12 235 GLU A N 1
ATOM 1901 C CA . GLU A 1 235 ? 2.290 -15.224 2.999 1.00 89.12 235 GLU A CA 1
ATOM 1902 C C . GLU A 1 235 ? 2.442 -16.750 2.993 1.00 89.12 235 GLU A C 1
ATOM 1904 O O . GLU A 1 235 ? 1.534 -17.463 3.414 1.00 89.12 235 GLU A O 1
ATOM 1909 N N . ALA A 1 236 ? 3.561 -17.241 2.461 1.00 88.56 236 ALA A N 1
ATOM 1910 C CA . ALA A 1 236 ? 3.951 -18.648 2.497 1.00 88.56 236 ALA A CA 1
ATOM 1911 C C . ALA A 1 236 ? 5.309 -18.788 3.203 1.00 88.56 236 ALA A C 1
ATOM 1913 O O . ALA A 1 236 ? 6.041 -17.805 3.330 1.00 88.56 236 ALA A O 1
ATOM 1914 N N . ASP A 1 237 ? 5.667 -20.008 3.609 1.00 92.69 237 ASP A N 1
ATOM 1915 C CA . ASP A 1 237 ? 6.823 -20.282 4.483 1.00 92.69 237 ASP A CA 1
ATOM 1916 C C . ASP A 1 237 ? 8.163 -19.742 3.958 1.00 92.69 237 ASP A C 1
ATOM 1918 O O . ASP A 1 237 ? 9.024 -19.334 4.734 1.00 92.69 237 ASP A O 1
ATOM 1922 N N . PHE A 1 238 ? 8.346 -19.715 2.634 1.00 88.88 238 PHE A N 1
ATOM 1923 C CA . PHE A 1 238 ? 9.608 -19.301 2.013 1.00 88.88 238 PHE A CA 1
ATOM 1924 C C . PHE A 1 238 ? 9.561 -17.907 1.390 1.00 88.88 238 PHE A C 1
ATOM 1926 O O . PHE A 1 238 ? 10.581 -17.224 1.329 1.00 88.88 238 PHE A O 1
ATOM 1933 N N . THR A 1 239 ? 8.408 -17.496 0.856 1.00 87.00 239 THR A N 1
ATOM 1934 C CA . THR A 1 239 ? 8.287 -16.260 0.072 1.00 87.00 239 THR A CA 1
ATOM 1935 C C . THR A 1 239 ? 6.859 -15.722 0.071 1.00 87.00 239 THR A C 1
ATOM 1937 O O . THR A 1 239 ? 5.901 -16.404 0.428 1.00 87.00 239 THR A O 1
ATOM 1940 N N . ILE A 1 240 ? 6.722 -14.467 -0.354 1.00 88.31 240 ILE A N 1
ATOM 1941 C CA . ILE A 1 240 ? 5.439 -13.784 -0.495 1.00 88.31 240 ILE A CA 1
ATOM 1942 C C . ILE A 1 240 ? 4.997 -13.881 -1.955 1.00 88.31 240 ILE A C 1
ATOM 1944 O O . ILE A 1 240 ? 5.730 -13.451 -2.849 1.00 88.31 240 ILE A O 1
ATOM 1948 N N . PHE A 1 241 ? 3.781 -14.368 -2.187 1.00 89.75 241 PHE A N 1
ATOM 1949 C CA . PHE A 1 241 ? 3.190 -14.443 -3.523 1.00 89.75 241 PHE A CA 1
ATOM 1950 C C . PHE A 1 241 ? 2.080 -13.400 -3.703 1.00 89.75 241 PHE A C 1
ATOM 1952 O O . PHE A 1 241 ? 1.343 -13.118 -2.757 1.00 89.75 241 PHE A O 1
ATOM 1959 N N . PRO A 1 242 ? 1.921 -12.813 -4.902 1.00 93.38 242 PRO A N 1
ATOM 1960 C CA . PRO A 1 242 ? 0.770 -11.970 -5.197 1.00 93.38 242 PRO A CA 1
ATOM 1961 C C . PRO A 1 242 ? -0.517 -12.797 -5.232 1.00 93.38 242 PRO A C 1
ATOM 1963 O O . PRO A 1 242 ? -0.553 -13.899 -5.784 1.00 93.38 242 PRO A O 1
ATOM 1966 N N . THR A 1 243 ? -1.604 -12.229 -4.719 1.00 93.69 243 THR A N 1
ATOM 1967 C CA . THR A 1 243 ? -2.947 -12.790 -4.913 1.00 93.69 243 THR A CA 1
ATOM 1968 C C . THR A 1 243 ? -3.312 -12.779 -6.402 1.00 93.69 243 THR A C 1
ATOM 1970 O O . THR A 1 243 ? -2.868 -11.905 -7.149 1.00 93.69 243 THR A O 1
ATOM 1973 N N . LYS A 1 244 ? -4.169 -13.707 -6.852 1.00 92.25 244 LYS A N 1
ATOM 1974 C CA . LYS A 1 244 ? -4.652 -13.758 -8.250 1.00 92.25 244 LYS A CA 1
ATOM 1975 C C . LYS A 1 244 ? -5.220 -12.413 -8.726 1.00 92.25 244 LYS A C 1
ATOM 1977 O O . LYS A 1 244 ? -4.962 -12.005 -9.852 1.00 92.25 244 LYS A O 1
ATOM 1982 N N . GLU A 1 245 ? -5.955 -11.719 -7.862 1.00 91.12 245 GLU A N 1
ATOM 1983 C CA . GLU A 1 245 ? -6.507 -10.385 -8.132 1.00 91.12 245 GLU A CA 1
ATOM 1984 C C . GLU A 1 245 ? -5.412 -9.324 -8.267 1.00 91.12 245 GLU A C 1
ATOM 1986 O O . GLU A 1 245 ? -5.433 -8.538 -9.207 1.00 91.12 245 GLU A O 1
ATOM 1991 N N . MET A 1 246 ? -4.405 -9.351 -7.388 1.00 91.31 246 MET A N 1
ATOM 1992 C CA . MET A 1 246 ? -3.259 -8.443 -7.458 1.00 91.31 246 MET A CA 1
ATOM 1993 C C . MET A 1 246 ? -2.450 -8.660 -8.742 1.00 91.31 246 MET A C 1
ATOM 1995 O O . MET A 1 246 ? -2.051 -7.698 -9.391 1.00 91.31 246 MET A O 1
ATOM 1999 N N . ALA A 1 247 ? -2.241 -9.915 -9.148 1.00 91.06 247 ALA A N 1
ATOM 2000 C CA . ALA A 1 247 ? -1.564 -10.238 -10.401 1.00 91.06 247 ALA A CA 1
ATOM 2001 C C . ALA A 1 247 ? -2.323 -9.683 -11.619 1.00 91.06 247 ALA A C 1
ATOM 2003 O O . ALA A 1 247 ? -1.705 -9.073 -12.491 1.00 91.06 247 ALA A O 1
ATOM 2004 N N . LYS A 1 248 ? -3.658 -9.821 -11.647 1.00 90.44 248 LYS A N 1
ATOM 2005 C CA . LYS A 1 248 ? -4.503 -9.215 -12.690 1.00 90.44 248 LYS A CA 1
ATOM 2006 C C . LYS A 1 248 ? -4.440 -7.687 -12.663 1.00 90.44 248 LYS A C 1
ATOM 2008 O O . LYS A 1 248 ? -4.207 -7.071 -13.698 1.00 90.44 248 LYS A O 1
ATOM 2013 N N . ALA A 1 249 ? -4.538 -7.077 -11.484 1.00 87.69 249 ALA A N 1
ATOM 2014 C CA . ALA A 1 249 ? -4.467 -5.625 -11.326 1.00 87.69 249 ALA A CA 1
ATOM 2015 C C . ALA A 1 249 ? -3.124 -5.038 -11.803 1.00 87.69 249 ALA A C 1
ATOM 2017 O O . ALA A 1 249 ? -3.091 -3.957 -12.387 1.00 87.69 249 ALA A O 1
ATOM 2018 N N . LEU A 1 250 ? -2.013 -5.760 -11.607 1.00 86.06 250 LEU A N 1
ATOM 2019 C CA . LEU A 1 250 ? -0.703 -5.360 -12.132 1.00 86.06 250 LEU A CA 1
ATOM 2020 C C . LEU A 1 250 ? -0.657 -5.375 -13.666 1.00 86.06 250 LEU A C 1
ATOM 2022 O O . LEU A 1 250 ? 0.044 -4.556 -14.256 1.00 86.06 250 LEU A O 1
ATOM 2026 N N . THR A 1 251 ? -1.398 -6.277 -14.314 1.00 87.19 251 THR A N 1
ATOM 2027 C CA . THR A 1 251 ? -1.488 -6.333 -15.782 1.00 87.19 251 THR A CA 1
ATOM 2028 C C . THR A 1 251 ? -2.499 -5.340 -16.363 1.00 87.19 251 THR A C 1
ATOM 2030 O O . THR A 1 251 ? -2.287 -4.812 -17.454 1.00 87.19 251 THR A O 1
ATOM 2033 N N . GLU A 1 252 ? -3.572 -5.041 -15.631 1.00 85.81 252 GLU A N 1
ATOM 2034 C CA . GLU A 1 252 ? -4.718 -4.234 -16.075 1.00 85.81 252 GLU A CA 1
ATOM 2035 C C . GLU A 1 252 ? -4.590 -2.753 -15.672 1.00 85.81 252 GLU A C 1
ATOM 2037 O O . GLU A 1 252 ? -5.553 -2.104 -15.282 1.00 85.81 252 GLU A O 1
ATOM 2042 N N . THR A 1 253 ? -3.394 -2.165 -15.778 1.00 75.31 253 THR A N 1
ATOM 2043 C CA . THR A 1 253 ? -3.158 -0.770 -15.341 1.00 75.31 253 THR A CA 1
ATOM 2044 C C . THR A 1 253 ? -3.892 0.281 -16.191 1.00 75.31 253 THR A C 1
ATOM 2046 O O . THR A 1 253 ? -3.899 1.460 -15.848 1.00 75.31 253 THR A O 1
ATOM 2049 N N . LYS A 1 254 ? -4.469 -0.108 -17.334 1.00 81.75 254 LYS A N 1
ATOM 2050 C CA . LYS A 1 254 ? -5.160 0.799 -18.260 1.00 81.75 254 LYS A CA 1
ATOM 2051 C C . LYS A 1 254 ? -6.670 0.698 -18.072 1.00 81.75 254 LYS A C 1
ATOM 2053 O O . LYS A 1 254 ? -7.210 -0.404 -18.041 1.00 81.75 254 LYS A O 1
ATOM 2058 N N . SER A 1 255 ? -7.343 1.847 -18.032 1.00 79.69 255 SER A N 1
ATOM 2059 C CA . SER A 1 255 ? -8.801 1.923 -17.970 1.00 79.69 255 SER A CA 1
ATOM 2060 C C . SER A 1 255 ? -9.445 1.257 -19.196 1.00 79.69 255 SER A C 1
ATOM 2062 O O . SER A 1 255 ? -9.026 1.452 -20.343 1.00 79.69 255 SER A O 1
ATOM 2064 N N . VAL A 1 256 ? -10.464 0.429 -18.951 1.00 83.44 256 VAL A N 1
ATOM 2065 C CA . VAL A 1 256 ? -11.224 -0.253 -20.005 1.00 83.44 256 VAL A CA 1
ATOM 2066 C C . VAL A 1 256 ? -12.292 0.699 -20.538 1.00 83.44 256 VAL A C 1
ATOM 2068 O O . VAL A 1 256 ? -13.086 1.251 -19.777 1.00 83.44 256 VAL A O 1
ATOM 2071 N N . LYS A 1 257 ? -12.336 0.893 -21.861 1.00 83.88 257 LYS A N 1
ATOM 2072 C CA . LYS A 1 257 ? -13.383 1.700 -22.501 1.00 83.88 257 LYS A CA 1
ATOM 2073 C C . LYS A 1 257 ? -14.686 0.909 -22.552 1.00 83.88 257 LYS A C 1
ATOM 2075 O O . LYS A 1 257 ? -14.797 -0.034 -23.327 1.00 83.88 257 LYS A O 1
ATOM 2080 N N . VAL A 1 258 ? -15.664 1.323 -21.750 1.00 85.19 258 VAL A N 1
ATOM 2081 C CA . VAL A 1 258 ? -16.977 0.663 -21.661 1.00 85.19 258 VAL A CA 1
ATOM 2082 C C . VAL A 1 258 ? -17.973 1.211 -22.692 1.00 85.19 258 VAL A C 1
ATOM 2084 O O . VAL A 1 258 ? -18.776 0.455 -23.227 1.00 85.19 258 VAL A O 1
ATOM 2087 N N . GLY A 1 259 ? -17.918 2.507 -23.019 1.00 85.25 259 GLY A N 1
ATOM 2088 C CA . GLY A 1 259 ? -18.843 3.113 -23.980 1.00 85.25 259 GLY A CA 1
ATOM 2089 C C . GLY A 1 259 ? -18.678 4.623 -24.130 1.00 85.25 259 GLY A C 1
ATOM 2090 O O . GLY A 1 259 ? -17.686 5.200 -23.684 1.00 85.25 259 GLY A O 1
ATOM 2091 N N . TYR A 1 260 ? -19.659 5.262 -24.769 1.00 87.00 260 TYR A N 1
ATOM 2092 C CA . TYR A 1 260 ? -19.742 6.714 -24.915 1.00 87.00 260 TYR A CA 1
ATOM 2093 C C . TYR A 1 260 ? -21.174 7.192 -24.655 1.00 87.00 260 TYR A C 1
ATOM 2095 O O . TYR A 1 260 ? -22.136 6.549 -25.068 1.00 87.00 260 TYR A O 1
ATOM 2103 N N . LEU A 1 261 ? -21.313 8.342 -23.993 1.00 85.50 261 LEU A N 1
ATOM 2104 C CA . LEU A 1 261 ? -22.595 9.010 -23.779 1.00 85.50 261 LEU A CA 1
ATOM 2105 C C . LEU A 1 261 ? -22.624 10.298 -24.599 1.00 85.50 261 LEU A C 1
ATOM 2107 O O . LEU A 1 261 ? -21.727 11.135 -24.490 1.00 85.50 261 LEU A O 1
ATOM 2111 N N . LYS A 1 262 ? -23.655 10.462 -25.430 1.00 85.75 262 LYS A N 1
ATOM 2112 C CA . LYS A 1 262 ? -23.851 11.680 -26.216 1.00 85.75 262 LYS A CA 1
ATOM 2113 C C . LYS A 1 262 ? -24.869 12.569 -25.519 1.00 85.75 262 LYS A C 1
ATOM 2115 O O . LYS A 1 262 ? -26.057 12.267 -25.517 1.00 85.75 262 LYS A O 1
ATOM 2120 N N . ILE A 1 263 ? -24.397 13.681 -24.973 1.00 83.12 263 ILE A N 1
ATOM 2121 C CA . ILE A 1 263 ? -25.261 14.688 -24.358 1.00 83.12 263 ILE A CA 1
ATOM 2122 C C . ILE A 1 263 ? -25.738 15.664 -25.452 1.00 83.12 263 ILE A C 1
ATOM 2124 O O . ILE A 1 263 ? -24.925 16.088 -26.285 1.00 83.12 263 ILE A O 1
ATOM 2128 N N . PRO A 1 264 ? -27.040 16.004 -25.514 1.00 83.50 264 PRO A N 1
ATOM 2129 C CA . PRO A 1 264 ? -27.565 16.970 -26.474 1.00 83.50 264 PRO A CA 1
ATOM 2130 C C . PRO A 1 264 ? -26.937 18.361 -26.328 1.00 83.50 264 PRO A C 1
ATOM 2132 O O . PRO A 1 264 ? -26.608 18.808 -25.231 1.00 83.50 264 PRO A O 1
ATOM 2135 N N . LYS A 1 265 ? -26.837 19.092 -27.445 1.00 74.75 265 LYS A N 1
ATOM 2136 C CA . LYS A 1 265 ? -26.265 20.451 -27.478 1.00 74.75 265 LYS A CA 1
ATOM 2137 C C . LYS A 1 265 ? -27.076 21.480 -26.677 1.00 74.75 265 LYS A C 1
ATOM 2139 O O . LYS A 1 265 ? -26.535 22.521 -26.340 1.00 74.75 265 LYS A O 1
ATOM 2144 N N . SER A 1 266 ? -28.343 21.193 -26.376 1.00 75.44 266 SER A N 1
ATOM 2145 C CA . SER A 1 266 ? -29.217 22.042 -25.556 1.00 75.44 266 SER A CA 1
ATOM 2146 C C . SER A 1 266 ? -28.782 22.130 -24.092 1.00 75.44 266 SER A C 1
ATOM 2148 O O . SER A 1 266 ? -29.141 23.083 -23.414 1.00 75.44 266 SER A O 1
ATOM 2150 N N . CYS A 1 267 ? -28.013 21.154 -23.603 1.00 71.12 267 CYS A N 1
ATOM 2151 C CA . CYS A 1 267 ? -27.518 21.124 -22.227 1.00 71.12 267 CYS A CA 1
ATOM 2152 C C . CYS A 1 267 ? -26.176 21.857 -22.054 1.00 71.12 267 CYS A C 1
ATOM 2154 O O . CYS A 1 267 ? -25.652 21.898 -20.945 1.00 71.12 267 CYS A O 1
ATOM 2156 N N . LEU A 1 268 ? -25.596 22.397 -23.134 1.00 75.00 268 LEU A N 1
ATOM 2157 C CA . LEU A 1 268 ? -24.343 23.147 -23.080 1.00 75.00 268 LEU A CA 1
ATOM 2158 C C . LEU A 1 268 ? -24.630 24.642 -22.882 1.00 75.00 268 LEU A C 1
ATOM 2160 O O . LEU A 1 268 ? -25.519 25.179 -23.546 1.00 75.00 268 LEU A O 1
ATOM 2164 N N . PRO A 1 269 ? -23.872 25.339 -22.017 1.00 77.88 269 PRO A N 1
ATOM 2165 C CA . PRO A 1 269 ? -23.957 26.789 -21.933 1.00 77.88 269 PRO A CA 1
ATOM 2166 C C . PRO A 1 269 ? -23.585 27.410 -23.288 1.00 77.88 269 PRO A C 1
ATOM 2168 O O . PRO A 1 269 ? -22.684 26.931 -23.977 1.00 77.88 269 PRO A O 1
ATOM 2171 N N . THR A 1 270 ? -24.256 28.503 -23.657 1.00 72.19 270 THR A N 1
ATOM 2172 C CA . THR A 1 270 ? -24.244 29.129 -24.999 1.00 72.19 270 THR A CA 1
ATOM 2173 C C . THR A 1 270 ? -22.848 29.476 -25.549 1.00 72.19 270 THR A C 1
ATOM 2175 O O . THR A 1 270 ? -22.698 29.705 -26.745 1.00 72.19 270 THR A O 1
ATOM 2178 N N . ASN A 1 271 ? -21.815 29.488 -24.702 1.00 72.31 271 ASN A N 1
ATOM 2179 C CA . ASN A 1 271 ? -20.440 29.849 -25.052 1.00 72.31 271 ASN A CA 1
ATOM 2180 C C . ASN A 1 271 ? -19.475 28.661 -25.235 1.00 72.31 271 ASN A C 1
ATOM 2182 O O . ASN A 1 271 ? -18.321 28.886 -25.605 1.00 72.31 271 ASN A O 1
ATOM 2186 N N . GLU A 1 272 ? -19.892 27.410 -25.003 1.00 78.94 272 GLU A N 1
ATOM 2187 C CA . GLU A 1 272 ? -18.989 26.252 -25.081 1.00 78.94 272 GLU A CA 1
ATOM 2188 C C . GLU A 1 272 ? -19.172 25.406 -26.349 1.00 78.94 272 GLU A C 1
ATOM 2190 O O . GLU A 1 272 ? -20.276 25.074 -26.779 1.00 78.94 272 GLU A O 1
ATOM 2195 N N . LYS A 1 273 ? -18.042 25.026 -26.961 1.00 77.19 273 LYS A N 1
ATOM 2196 C CA . LYS A 1 273 ? -18.011 24.136 -28.129 1.00 77.19 273 LYS A CA 1
ATOM 2197 C C . LYS A 1 273 ? -18.167 22.675 -27.688 1.00 77.19 273 LYS A C 1
ATOM 2199 O O . LYS A 1 273 ? -17.617 22.298 -26.654 1.00 77.19 273 LYS A O 1
ATOM 2204 N N . PRO A 1 274 ? -18.825 21.821 -28.495 1.00 78.44 274 PRO A N 1
ATOM 2205 C CA . PRO A 1 274 ? -18.931 20.399 -28.191 1.00 78.44 274 PRO A CA 1
ATOM 2206 C C . PRO A 1 274 ? -17.535 19.771 -28.097 1.00 78.44 274 PRO A C 1
ATOM 2208 O O . PRO A 1 274 ? -16.733 19.880 -29.028 1.00 78.44 274 PRO A O 1
ATOM 2211 N N . ARG A 1 275 ? -17.251 19.108 -26.972 1.00 82.06 275 ARG A N 1
ATOM 2212 C CA . ARG A 1 275 ? -15.965 18.463 -26.685 1.00 82.06 275 ARG A CA 1
ATOM 2213 C C . ARG A 1 275 ? -16.174 17.016 -26.254 1.00 82.06 275 ARG A C 1
ATOM 2215 O O . ARG A 1 275 ? -17.137 16.695 -25.567 1.00 82.06 275 ARG A O 1
ATOM 2222 N N . ILE A 1 276 ? -15.236 16.154 -26.638 1.00 83.88 276 ILE A N 1
ATOM 2223 C CA . ILE A 1 276 ? -15.138 14.791 -26.114 1.00 83.88 276 ILE A CA 1
ATOM 2224 C C . ILE A 1 276 ? -14.394 14.856 -24.780 1.00 83.88 276 ILE A C 1
ATOM 2226 O O . ILE A 1 276 ? -13.250 15.316 -24.726 1.00 83.88 276 ILE A O 1
ATOM 2230 N N . VAL A 1 277 ? -15.049 14.406 -23.714 1.00 83.94 277 VAL A N 1
ATOM 2231 C CA . VAL A 1 277 ? -14.468 14.311 -22.373 1.00 83.94 277 VAL A CA 1
ATOM 2232 C C . VAL A 1 277 ? -14.287 12.834 -22.043 1.00 83.94 277 VAL A C 1
ATOM 2234 O O . VAL A 1 277 ? -15.253 12.076 -22.048 1.00 83.94 277 VAL A O 1
ATOM 2237 N N . ASN A 1 278 ? -13.044 12.427 -21.781 1.00 84.75 278 ASN A N 1
ATOM 2238 C CA . ASN A 1 278 ? -12.754 11.089 -21.275 1.00 84.75 278 ASN A CA 1
ATOM 2239 C C . ASN A 1 278 ? -13.012 11.098 -19.770 1.00 84.75 278 ASN A C 1
ATOM 2241 O O . ASN A 1 278 ? -12.324 11.807 -19.038 1.00 84.75 278 ASN A O 1
ATOM 2245 N N . LEU A 1 279 ? -14.017 10.345 -19.338 1.00 85.31 279 LEU A N 1
ATOM 2246 C CA . LEU A 1 279 ? -14.397 10.238 -17.939 1.00 85.31 279 LEU A CA 1
ATOM 2247 C C . LEU A 1 279 ? -13.946 8.875 -17.411 1.00 85.31 279 LEU A C 1
ATOM 2249 O O . LEU A 1 279 ? -14.378 7.843 -17.923 1.00 85.31 279 LEU A O 1
ATOM 2253 N N . GLU A 1 280 ? -13.069 8.881 -16.411 1.00 87.50 280 GLU A N 1
ATOM 2254 C CA . GLU A 1 280 ? -12.687 7.675 -15.677 1.00 87.50 280 GLU A CA 1
ATOM 2255 C C . GLU A 1 280 ? -13.608 7.541 -14.467 1.00 87.50 280 GLU A C 1
ATOM 2257 O O . GLU A 1 280 ? -13.765 8.479 -13.686 1.00 87.50 280 GLU A O 1
ATOM 2262 N N . LEU A 1 281 ? -14.275 6.395 -14.364 1.00 85.56 281 LEU A N 1
ATOM 2263 C CA . LEU A 1 281 ? -15.283 6.136 -13.347 1.00 85.56 281 LEU A CA 1
ATOM 2264 C C . LEU A 1 281 ? -14.996 4.817 -12.653 1.00 85.56 281 LEU A C 1
ATOM 2266 O O . LEU A 1 281 ? -14.705 3.814 -13.306 1.00 85.56 281 LEU A O 1
ATOM 2270 N N . ASP A 1 282 ? -15.191 4.818 -11.340 1.00 87.75 282 ASP A N 1
ATOM 2271 C CA . ASP A 1 282 ? -15.275 3.593 -10.560 1.00 87.75 282 ASP A CA 1
ATOM 2272 C C . ASP A 1 282 ? -16.566 2.838 -10.882 1.00 87.75 282 ASP A C 1
ATOM 2274 O O . ASP A 1 282 ? -17.578 3.419 -11.294 1.00 87.75 282 ASP A O 1
ATOM 2278 N N . PHE A 1 283 ? -16.551 1.533 -10.627 1.00 87.69 283 PHE A N 1
ATOM 2279 C CA . PHE A 1 283 ? -17.688 0.656 -10.884 1.00 87.69 283 PHE A CA 1
ATOM 2280 C C . PHE A 1 283 ? -18.976 1.123 -10.183 1.00 87.69 283 PHE A C 1
ATOM 2282 O O . PHE A 1 283 ? -20.039 1.145 -10.803 1.00 87.69 283 PHE A O 1
ATOM 2289 N N . GLU A 1 284 ? -18.894 1.571 -8.926 1.00 88.88 284 GLU A N 1
ATOM 2290 C CA . GLU A 1 284 ? -20.060 2.073 -8.185 1.00 88.88 284 GLU A CA 1
ATOM 2291 C C . GLU A 1 284 ? -20.655 3.339 -8.808 1.00 88.88 284 GLU A C 1
ATOM 2293 O O . GLU A 1 284 ? -21.875 3.476 -8.916 1.00 88.88 284 GLU A O 1
ATOM 2298 N N . ASN A 1 285 ? -19.801 4.266 -9.244 1.00 88.50 285 ASN A N 1
ATOM 2299 C CA . ASN A 1 285 ? -20.243 5.510 -9.867 1.00 88.50 285 ASN A CA 1
ATOM 2300 C C . ASN A 1 285 ? -20.849 5.244 -11.248 1.00 88.50 285 ASN A C 1
ATOM 2302 O O . ASN A 1 285 ? -21.880 5.826 -11.585 1.00 88.50 285 ASN A O 1
ATOM 2306 N N . LEU A 1 286 ? -20.281 4.301 -12.006 1.00 88.62 286 LEU A N 1
ATOM 2307 C CA . LEU A 1 286 ? -20.873 3.829 -13.255 1.00 88.62 286 LEU A CA 1
ATOM 2308 C C . LEU A 1 286 ? -22.258 3.209 -13.020 1.00 88.62 286 LEU A C 1
ATOM 2310 O O . LEU A 1 286 ? -23.199 3.539 -13.737 1.00 88.62 286 LEU A O 1
ATOM 2314 N N . GLN A 1 287 ? -22.421 2.364 -11.996 1.00 88.69 287 GLN A N 1
ATOM 2315 C CA . GLN A 1 287 ? -23.725 1.788 -11.655 1.00 88.69 287 GLN A CA 1
ATOM 2316 C C . GLN A 1 287 ? -24.753 2.847 -11.250 1.00 88.69 287 GLN A C 1
ATOM 2318 O O . GLN A 1 287 ? -25.913 2.746 -11.651 1.00 88.69 287 GLN A O 1
ATOM 2323 N N . LYS A 1 288 ? -24.351 3.864 -10.476 1.00 89.12 288 LYS A N 1
ATOM 2324 C CA . LYS A 1 288 ? -25.228 4.990 -10.116 1.00 89.12 288 LYS A CA 1
ATOM 2325 C C . LYS A 1 288 ? -25.704 5.726 -11.367 1.00 89.12 288 LYS A C 1
ATOM 2327 O O . LYS A 1 288 ? -26.905 5.919 -11.519 1.00 89.12 288 LYS A O 1
ATOM 2332 N N . ILE A 1 289 ? -24.787 6.043 -12.285 1.00 87.50 289 ILE A N 1
ATOM 2333 C CA . ILE A 1 289 ? -25.113 6.709 -13.554 1.00 87.50 289 ILE A CA 1
ATOM 2334 C C . ILE A 1 289 ? -26.062 5.848 -14.396 1.00 87.50 289 ILE A C 1
ATOM 2336 O O . ILE A 1 289 ? -27.069 6.348 -14.890 1.00 87.50 289 ILE A O 1
ATOM 2340 N N . LEU A 1 290 ? -25.791 4.547 -14.526 1.00 87.56 290 LEU A N 1
ATOM 2341 C CA . LEU A 1 290 ? -26.661 3.638 -15.276 1.00 87.56 290 LEU A CA 1
ATOM 2342 C C . LEU A 1 290 ? -28.069 3.565 -14.678 1.00 87.56 290 LEU A C 1
ATOM 2344 O O . LEU A 1 290 ? -29.039 3.624 -15.425 1.00 87.56 290 LEU A O 1
ATOM 2348 N N . LYS A 1 291 ? -28.196 3.504 -13.347 1.00 90.69 291 LYS A N 1
ATOM 2349 C CA . LYS A 1 291 ? -29.505 3.542 -12.678 1.00 90.69 291 LYS A CA 1
ATOM 2350 C C . LYS A 1 291 ? -30.245 4.849 -12.952 1.00 90.69 291 LYS A C 1
ATOM 2352 O O . LYS A 1 291 ? -31.425 4.798 -13.262 1.00 90.69 291 LYS A O 1
ATOM 2357 N N . THR A 1 292 ? -29.557 5.992 -12.898 1.00 88.38 292 THR A N 1
ATOM 2358 C CA . THR A 1 292 ? -30.176 7.297 -13.192 1.00 88.38 292 THR A CA 1
ATOM 2359 C C . THR A 1 292 ? -30.539 7.493 -14.660 1.00 88.38 292 THR A C 1
ATOM 2361 O O . THR A 1 292 ? -31.404 8.302 -14.950 1.00 88.38 292 THR A O 1
ATOM 2364 N N . LEU A 1 293 ? -29.875 6.795 -15.587 1.00 83.81 293 LEU A N 1
ATOM 2365 C CA . LEU A 1 293 ? -30.180 6.867 -17.020 1.00 83.81 293 LEU A CA 1
ATOM 2366 C C . LEU A 1 293 ? -31.293 5.897 -17.447 1.00 83.81 293 LEU A C 1
ATOM 2368 O O . LEU A 1 293 ? -31.856 6.069 -18.523 1.00 83.81 293 LEU A O 1
ATOM 2372 N N . LEU A 1 294 ? -31.555 4.856 -16.651 1.00 77.56 294 LEU A N 1
ATOM 2373 C CA . LEU A 1 294 ? -32.627 3.881 -16.881 1.00 77.56 294 LEU A CA 1
ATOM 2374 C C . LEU A 1 294 ? -33.960 4.284 -16.231 1.00 77.56 294 LEU A C 1
ATOM 2376 O O . LEU A 1 294 ? -34.976 3.656 -16.524 1.00 77.56 294 LEU A O 1
ATOM 2380 N N . GLN A 1 295 ? -33.937 5.277 -15.341 1.00 59.09 295 GLN A N 1
ATOM 2381 C CA . GLN A 1 295 ? -35.113 5.892 -14.721 1.00 59.09 295 GLN A CA 1
ATOM 2382 C C . GLN A 1 295 ? -35.653 7.024 -15.593 1.00 59.09 295 GLN A C 1
ATOM 2384 O O . GLN A 1 295 ? -36.895 7.142 -15.662 1.00 59.09 295 GLN A O 1
#

pLDDT: mean 84.21, std 15.65, range [33.34, 97.88]

Mean predicted aligned error: 19.44 Å